Protein AF-W7MBX1-F1 (afdb_monomer_lite)

InterPro domains:
  IPR002656 Acyltransferase 3 domain [PF01757] (100-341)
  IPR050879 Acyltransferase 3 [PTHR23028] (119-363)

Organism: Gibberella moniliformis (strain M3125 / FGSC 7600) (NCBI:txid334819)

Radius of gyration: 25.78 Å; chains: 1; bounding box: 67×56×68 Å

pLDDT: mean 74.48, std 24.33, range [24.95, 97.5]

Secondary structure (DSSP, 8-state):
-EEEE-GGGTTSSGGGT---HHHHHHHS----S----------HHHHHHHHTTS-SS--------------S----EEEEPPPPPPP-----S-HHHHHHHHHHHHHHHT-TT--S----SS-GGGGHHHHHHHHHHHHHHHHHHTTTS-HHHHHHHHHHHHHHHHHTT-HHHHHHHHHHHHHHHHHHHHHTS-GGG-STTHHHHT----HHHHHHHHHHHHHHHHHHT--SS-GGGSTTHHHHGGGS-TTSPTT-THHHHHHHHHHHHHHHHHT-HHHHHHHTSHHHHHHHHHHHHHHHHHHHHIIIIIHHHHHHHHHHHHHHHHHHHHHHHHHHHHHHHHHHHIIIIIHHHHHHHHHHHHHHHH-

Sequence (367 aa):
MLLCVNHTTRSYGPSQLYTLESEYEAQFPKNDTNSTKSVKDNTSMERLAALSYLDDEDDLDLTFGNATNATNPLNLTWVQMGGSWEEHPFIHPNLTYAMKNFTRSYAEWANPFNFGHYHTRYDPHTFTIPMEFRGSMVIYIFLLGTAAIKAKWRTRIGCFLSAYSLFIGRWDMATFLGGMLLSEHDVRRSSDLPPSATGVKGRAGDFQRTTKGTALRWAGIVLALYLLSYPDSGAEYTPGFAYLSTWVPKYYTPLSGWMFYEAMGAVLLVACILRSPVLVRLLESRLPQYLGKVSFSLYLVHGPVLHSLGFWIMPRLFDSFGKTGGYAIGWVVLLAITFYLTDLWNKKIDGWSVTVGRRVEKALSED

Foldseek 3Di:
DWDWDFPVCCPFWCPVVPDDPVVVCVVPPDPDPDDPDPDPDDDPVVVVVVVVVDDPDDPPPPPDDDDDDPPDPGPTDTDDDDDDDQQADDDDPDPVVVVVLVVVLVCVLLDLPDPDQRQRSQHRLCSCVSLQVNLVVCLVCLCVVCVVPDLVVSLVVLQVVLVVCLLLANLSNNLSSLVVSLVSVVVVVVVVDDPVLPDVNVLVVPCPDDVVLVVVLVVLLVQLVLLLPQDLGDLCVDPPSVVVVVVQRPNHDPSRSSSNSNSVSVSSNVSSQSNDPVNCCVCPDPPVVVCVLLVVLLSVQLSNLCSPVVVVQQVVLCVPPNNVRSVVVSCVVSVVVSVVSSVVCSVPPVVVVVVVVVVVVVVVVVD

Structure (mmCIF, N/CA/C/O backbone):
data_AF-W7MBX1-F1
#
_entry.id   AF-W7MBX1-F1
#
loop_
_atom_site.group_PDB
_atom_site.id
_atom_site.type_symbol
_atom_site.label_atom_id
_atom_site.label_alt_id
_atom_site.label_comp_id
_atom_site.label_asym_id
_atom_site.label_entity_id
_atom_site.label_seq_id
_atom_site.pdbx_PDB_ins_code
_atom_site.Cartn_x
_atom_site.Cartn_y
_atom_site.Cartn_z
_atom_site.occupancy
_atom_site.B_iso_or_equiv
_atom_site.auth_seq_id
_atom_site.auth_comp_id
_atom_site.auth_asym_id
_atom_site.auth_atom_id
_atom_site.pdbx_PDB_model_num
ATOM 1 N N . MET A 1 1 ? -1.545 2.074 -24.665 1.00 35.38 1 MET A N 1
ATOM 2 C CA . MET A 1 1 ? -2.982 2.398 -24.503 1.00 35.38 1 MET A CA 1
ATOM 3 C C . MET A 1 1 ? -3.220 3.740 -25.190 1.00 35.38 1 MET A C 1
ATOM 5 O O . MET A 1 1 ? -2.364 4.607 -25.048 1.00 35.38 1 MET A O 1
ATOM 9 N N . LEU A 1 2 ? -4.268 3.881 -26.007 1.00 28.38 2 LEU A N 1
ATOM 10 C CA . LEU A 1 2 ? -4.547 5.112 -26.762 1.00 28.38 2 LEU A CA 1
ATOM 11 C C . LEU A 1 2 ? -5.597 5.933 -26.005 1.00 28.38 2 LEU A C 1
ATOM 13 O O . LEU A 1 2 ? -6.658 5.401 -25.683 1.00 28.38 2 LEU A O 1
ATOM 17 N N . LEU A 1 3 ? -5.297 7.199 -25.721 1.00 39.31 3 LEU A N 1
ATOM 18 C CA . LEU A 1 3 ? -6.225 8.143 -25.097 1.00 39.31 3 LEU A CA 1
ATOM 19 C C . LEU A 1 3 ? -6.739 9.109 -26.165 1.00 39.31 3 LEU A C 1
ATOM 21 O O . LEU A 1 3 ? -5.987 9.546 -27.035 1.00 39.31 3 LEU A O 1
ATOM 25 N N . CYS A 1 4 ? -8.036 9.391 -26.132 1.00 39.84 4 CYS A N 1
ATOM 26 C CA . CYS A 1 4 ? -8.709 10.242 -27.102 1.00 39.84 4 CYS A CA 1
ATOM 27 C C . CYS A 1 4 ? -8.707 11.682 -26.577 1.00 39.84 4 CYS A C 1
ATOM 29 O O . CYS A 1 4 ? -9.367 11.965 -25.579 1.00 39.84 4 CYS A O 1
ATOM 31 N N . VAL A 1 5 ? -7.929 12.566 -27.202 1.00 44.06 5 VAL A N 1
ATOM 32 C CA . VAL A 1 5 ? -7.636 13.910 -26.680 1.00 44.06 5 VAL A CA 1
ATOM 33 C C . VAL A 1 5 ? -8.129 14.980 -27.667 1.00 44.06 5 VAL A C 1
ATOM 35 O O . VAL A 1 5 ? -8.000 14.808 -28.881 1.00 44.06 5 VAL A O 1
ATOM 38 N N . ASN A 1 6 ? -8.719 16.071 -27.157 1.00 39.78 6 ASN A N 1
ATOM 39 C CA . ASN A 1 6 ? -9.181 17.229 -27.940 1.00 39.78 6 ASN A CA 1
ATOM 40 C C . ASN A 1 6 ? -8.047 18.274 -28.060 1.00 39.78 6 ASN A C 1
ATOM 42 O O . ASN A 1 6 ? -7.130 18.308 -27.248 1.00 39.78 6 ASN A O 1
ATOM 46 N N . HIS A 1 7 ? -8.099 19.178 -29.040 1.00 36.41 7 HIS A N 1
ATOM 47 C CA . HIS A 1 7 ? -7.057 20.188 -29.280 1.00 36.41 7 HIS A CA 1
ATOM 48 C C . HIS A 1 7 ? -6.757 21.081 -28.054 1.00 36.41 7 HIS A C 1
ATOM 50 O O . HIS A 1 7 ? -5.647 21.584 -27.914 1.00 36.41 7 HIS A O 1
ATOM 56 N N . THR A 1 8 ? -7.718 21.248 -27.140 1.00 37.50 8 THR A N 1
ATOM 57 C CA . THR A 1 8 ? -7.571 22.010 -25.886 1.00 37.50 8 THR A CA 1
ATOM 58 C C . THR A 1 8 ? -6.854 21.256 -24.763 1.00 37.50 8 THR A C 1
ATOM 60 O O . THR A 1 8 ? -6.473 21.873 -23.778 1.00 37.50 8 THR A O 1
ATOM 63 N N . THR A 1 9 ? -6.658 19.943 -24.895 1.00 41.41 9 THR A N 1
ATOM 64 C CA . THR A 1 9 ? -5.998 19.088 -23.891 1.00 41.41 9 THR A CA 1
ATOM 65 C C . THR A 1 9 ? -4.530 18.797 -24.222 1.00 41.41 9 THR A C 1
ATOM 67 O O . THR A 1 9 ? -3.858 18.086 -23.485 1.00 41.41 9 THR A O 1
ATOM 70 N N . ARG A 1 10 ? -3.995 19.386 -25.304 1.00 35.19 10 ARG A N 1
ATOM 71 C CA . ARG A 1 10 ? -2.578 19.266 -25.705 1.00 35.19 10 ARG A CA 1
ATOM 72 C C . ARG A 1 10 ? -1.579 19.842 -24.695 1.00 35.19 10 ARG A C 1
ATOM 74 O O . ARG A 1 10 ? -0.395 19.543 -24.802 1.00 35.19 10 ARG A O 1
ATOM 81 N N . SER A 1 11 ? -2.032 20.673 -23.766 1.00 37.50 11 SER A N 1
ATOM 82 C CA . SER A 1 11 ? -1.176 21.437 -22.855 1.00 37.50 11 SER A CA 1
ATOM 83 C C . SER A 1 11 ? -1.119 20.890 -21.430 1.00 37.50 11 SER A C 1
ATOM 85 O O . SER A 1 11 ? -0.317 21.383 -20.648 1.00 37.50 11 SER A O 1
ATOM 87 N N . TYR A 1 12 ? -1.923 19.883 -21.082 1.00 37.50 12 TYR A N 1
ATOM 88 C CA . TYR A 1 12 ? -2.025 19.424 -19.699 1.00 37.50 12 TYR A CA 1
ATOM 89 C C . TYR A 1 12 ? -2.216 17.912 -19.645 1.00 37.50 12 TYR A C 1
ATOM 91 O O . TYR A 1 12 ? -3.234 17.339 -20.028 1.00 37.50 12 TYR A O 1
ATOM 99 N N . GLY A 1 13 ? -1.143 17.265 -19.228 1.00 36.41 13 GLY A N 1
ATOM 100 C CA . GLY A 1 13 ? -0.909 15.838 -19.323 1.00 36.41 13 GLY A CA 1
ATOM 101 C C . GLY A 1 13 ? 0.583 15.643 -19.569 1.00 36.41 13 GLY A C 1
ATOM 102 O O . GLY A 1 13 ? 1.234 16.525 -20.133 1.00 36.41 13 GLY A O 1
ATOM 103 N N . PRO A 1 14 ? 1.170 14.512 -19.167 1.00 35.78 14 PRO A N 1
ATOM 104 C CA . PRO A 1 14 ? 2.612 14.316 -19.223 1.00 35.78 14 PRO A CA 1
ATOM 105 C C . PRO A 1 14 ? 3.158 14.192 -20.660 1.00 35.78 14 PRO A C 1
ATOM 107 O O . PRO A 1 14 ? 4.289 13.777 -20.854 1.00 35.78 14 PRO A O 1
ATOM 110 N N . SER A 1 15 ? 2.417 14.597 -21.695 1.00 32.31 15 SER A N 1
ATOM 111 C CA . SER A 1 15 ? 2.933 14.731 -23.060 1.00 32.31 15 SER A CA 1
ATOM 112 C C . SER A 1 15 ? 4.100 15.721 -23.176 1.00 32.31 15 SER A C 1
ATOM 114 O O . SER A 1 15 ? 4.887 15.579 -24.102 1.00 32.31 15 SER A O 1
ATOM 116 N N . GLN A 1 16 ? 4.252 16.676 -22.246 1.00 33.22 16 GLN A N 1
ATOM 117 C CA . GLN A 1 16 ? 5.488 17.473 -22.119 1.00 33.22 16 GLN A CA 1
ATOM 118 C C . GLN A 1 16 ? 6.597 16.777 -21.306 1.00 33.22 16 GLN A C 1
ATOM 120 O O . GLN A 1 16 ? 7.760 17.123 -21.459 1.00 33.22 16 GLN A O 1
ATOM 125 N N . LEU A 1 17 ? 6.255 15.791 -20.470 1.00 33.47 17 LEU A N 1
ATOM 126 C CA . LEU A 1 17 ? 7.203 14.941 -19.728 1.00 33.47 17 LEU A CA 1
ATOM 127 C C . LEU A 1 17 ? 7.721 13.762 -20.570 1.00 33.47 17 LEU A C 1
ATOM 129 O O . LEU A 1 17 ? 8.759 13.189 -20.256 1.00 33.47 17 LEU A O 1
ATOM 133 N N . TYR A 1 18 ? 6.999 13.401 -21.631 1.00 35.97 18 TYR A N 1
ATOM 134 C CA . TYR A 1 18 ? 7.283 12.262 -22.504 1.00 35.97 18 TYR A CA 1
ATOM 135 C C . TYR A 1 18 ? 7.547 12.685 -23.954 1.00 35.97 18 TYR A C 1
ATOM 137 O O . TYR A 1 18 ? 7.156 11.981 -24.888 1.00 35.97 18 TYR A O 1
ATOM 145 N N . THR A 1 19 ? 8.206 13.824 -24.167 1.00 31.41 19 THR A N 1
ATOM 146 C CA . THR A 1 19 ? 8.889 14.068 -25.440 1.00 31.41 19 THR A CA 1
ATOM 147 C C . THR A 1 19 ? 10.031 13.064 -25.572 1.00 31.41 19 THR A C 1
ATOM 149 O O . THR A 1 19 ? 10.782 12.829 -24.623 1.00 31.41 19 THR A O 1
ATOM 152 N N . LEU A 1 20 ? 10.151 12.419 -26.740 1.00 31.16 20 LEU A N 1
ATOM 153 C CA . LEU A 1 20 ? 11.330 11.601 -27.031 1.00 31.16 20 LEU A CA 1
ATOM 154 C C . LEU A 1 20 ? 12.578 12.468 -26.809 1.00 31.16 20 LEU A C 1
ATOM 156 O O . LEU A 1 20 ? 12.578 13.639 -27.183 1.00 31.16 20 LEU A O 1
ATOM 160 N N . GLU A 1 21 ? 13.651 11.892 -26.265 1.00 35.62 21 GLU A N 1
ATOM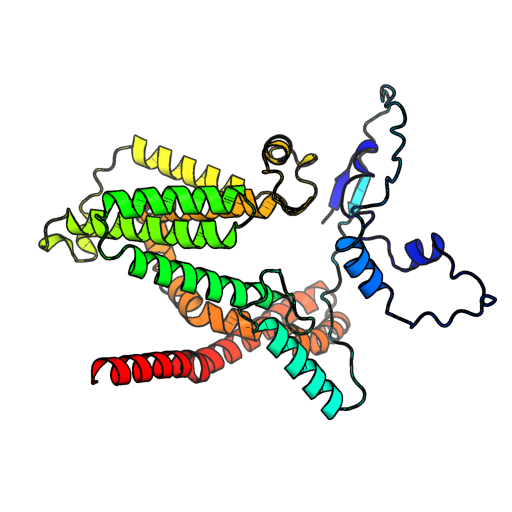 161 C CA . GLU A 1 21 ? 14.938 12.584 -26.072 1.00 35.62 21 GLU A CA 1
ATOM 162 C C . GLU A 1 21 ? 15.372 13.346 -27.341 1.00 35.62 21 GLU A C 1
ATOM 164 O O . GLU A 1 21 ? 15.814 14.488 -27.262 1.00 35.62 21 GLU A O 1
ATOM 169 N N . SER A 1 22 ? 15.094 12.782 -28.523 1.00 34.91 22 SER A N 1
ATOM 170 C CA . SER A 1 22 ? 15.354 13.405 -29.825 1.00 34.91 22 SER A CA 1
ATOM 171 C C . SER A 1 22 ? 14.528 14.666 -30.131 1.00 34.91 22 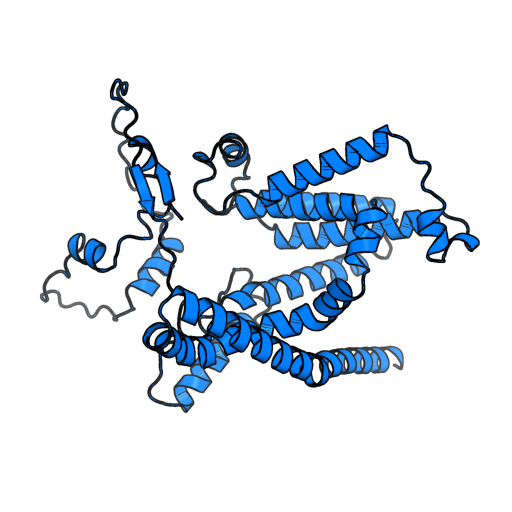SER A C 1
ATOM 173 O O . SER A 1 22 ? 14.989 15.519 -30.880 1.00 34.91 22 SER A O 1
ATOM 175 N N . GLU A 1 23 ? 13.309 14.800 -29.598 1.00 40.50 23 GLU A N 1
ATOM 176 C CA . GLU A 1 23 ? 12.474 16.007 -29.744 1.00 40.50 23 GLU A CA 1
ATOM 177 C C . GLU A 1 23 ? 12.855 17.094 -28.726 1.00 40.50 23 GLU A C 1
ATOM 179 O O . GLU A 1 23 ? 12.783 18.280 -29.051 1.00 40.50 23 GLU A O 1
ATOM 184 N N . TYR A 1 24 ? 13.322 16.713 -27.531 1.00 41.16 24 TYR A N 1
ATOM 185 C CA . TYR A 1 24 ? 13.856 17.658 -26.542 1.00 41.16 24 TYR A CA 1
ATOM 186 C C . TYR A 1 24 ? 15.228 18.212 -26.963 1.00 41.16 24 TYR A C 1
ATOM 188 O O . TYR A 1 24 ? 15.440 19.422 -26.909 1.00 41.16 24 TYR A O 1
ATOM 196 N N . GLU A 1 25 ? 16.134 17.363 -27.470 1.00 39.09 25 GLU A N 1
ATOM 197 C CA . GLU A 1 25 ? 17.413 17.805 -28.056 1.00 39.09 25 GLU A CA 1
ATOM 198 C C . GLU A 1 25 ? 17.210 18.719 -29.277 1.00 39.09 25 GLU A C 1
ATOM 200 O O . GLU A 1 25 ? 18.032 19.601 -29.532 1.00 39.09 25 GLU A O 1
ATOM 205 N N . ALA A 1 26 ? 16.098 18.561 -30.004 1.00 48.06 26 ALA A N 1
ATOM 206 C CA . ALA A 1 26 ? 15.719 19.453 -31.098 1.00 48.06 26 ALA A CA 1
ATOM 207 C C . ALA A 1 26 ? 15.164 20.809 -30.616 1.00 48.06 26 ALA A C 1
ATOM 209 O O . ALA A 1 26 ? 15.321 21.808 -31.319 1.00 48.06 26 ALA A O 1
ATOM 210 N N . GLN A 1 27 ? 14.529 20.866 -29.439 1.00 40.75 27 GLN A N 1
ATOM 211 C CA . GLN A 1 27 ? 14.036 22.114 -28.836 1.00 40.75 27 GLN A CA 1
ATOM 212 C C . GLN A 1 27 ? 15.119 22.891 -28.077 1.00 40.75 27 GLN A C 1
ATOM 214 O O . GLN A 1 27 ? 15.060 24.119 -28.032 1.00 40.75 27 GLN A O 1
ATOM 219 N N . PHE A 1 28 ? 16.120 22.203 -27.524 1.00 39.75 28 PHE A N 1
ATOM 220 C CA . PHE A 1 28 ? 17.228 22.805 -26.781 1.00 39.75 28 PHE A CA 1
ATOM 221 C C . PHE A 1 28 ? 18.576 22.312 -27.328 1.00 39.75 28 PHE A C 1
ATOM 223 O O . PHE A 1 28 ? 19.210 21.441 -26.723 1.00 39.75 28 PHE A O 1
ATOM 230 N N . PRO A 1 29 ? 19.042 22.847 -28.474 1.00 36.81 29 PRO A N 1
ATOM 231 C CA . PRO A 1 29 ? 20.347 22.493 -29.016 1.00 36.81 29 PRO A CA 1
ATOM 232 C C . PRO A 1 29 ? 21.446 22.837 -28.002 1.00 36.81 29 PRO A C 1
ATOM 234 O O . PRO A 1 29 ? 21.421 23.895 -27.370 1.00 36.81 29 PRO A O 1
ATOM 237 N N . LYS A 1 30 ? 22.415 21.928 -27.829 1.00 39.22 30 LYS A N 1
ATOM 238 C CA . LYS A 1 30 ? 23.596 22.138 -26.977 1.00 39.22 30 LYS A CA 1
ATOM 239 C C . LYS A 1 30 ? 24.278 23.437 -27.410 1.00 39.22 30 LYS A C 1
ATOM 241 O O . LYS A 1 30 ? 24.866 23.480 -28.485 1.00 39.22 30 LYS A O 1
ATOM 246 N N . ASN A 1 31 ? 24.167 24.486 -26.595 1.00 36.28 31 ASN A N 1
ATOM 247 C CA . ASN A 1 31 ? 24.819 25.758 -26.882 1.00 36.28 31 ASN A CA 1
ATOM 248 C C . ASN A 1 31 ? 26.328 25.544 -27.027 1.00 36.28 31 ASN A C 1
ATOM 250 O O . ASN A 1 31 ? 26.957 24.875 -26.202 1.00 36.28 31 ASN A O 1
ATOM 254 N N . ASP A 1 32 ? 26.862 26.134 -28.091 1.00 34.09 32 ASP A N 1
ATOM 255 C CA . ASP A 1 32 ? 28.238 26.023 -28.536 1.00 34.09 32 ASP A CA 1
ATOM 256 C C . ASP A 1 32 ? 29.263 26.233 -27.416 1.00 34.09 32 ASP A C 1
ATOM 258 O O . ASP A 1 32 ? 29.177 27.122 -26.562 1.00 34.09 32 ASP A O 1
ATOM 262 N N . THR A 1 33 ? 30.298 25.405 -27.485 1.00 36.62 33 THR A N 1
ATOM 263 C CA . THR A 1 33 ? 31.551 25.500 -26.746 1.00 36.62 33 THR A CA 1
ATOM 264 C C . THR A 1 33 ? 32.207 26.866 -26.957 1.00 36.62 33 THR A C 1
ATOM 266 O O . THR A 1 33 ? 32.981 27.018 -27.894 1.00 36.62 33 THR A O 1
ATOM 269 N N . ASN A 1 34 ? 31.905 27.864 -26.117 1.00 34.44 34 ASN A N 1
ATOM 270 C CA . ASN A 1 34 ? 32.733 29.071 -25.938 1.00 34.44 34 ASN A CA 1
ATOM 271 C C . ASN A 1 34 ? 32.373 29.909 -24.690 1.00 34.44 34 ASN A C 1
ATOM 273 O O . ASN A 1 34 ? 32.376 31.138 -24.717 1.00 34.44 34 ASN A O 1
ATOM 277 N N . SER A 1 35 ? 32.110 29.263 -23.550 1.00 29.97 35 SER A N 1
ATOM 278 C CA . SER A 1 35 ? 32.059 29.958 -22.257 1.00 29.97 35 SER A CA 1
ATOM 279 C C . SER A 1 35 ? 32.902 29.233 -21.216 1.00 29.97 35 SER A C 1
ATOM 281 O O . SER A 1 35 ? 32.656 28.084 -20.857 1.00 29.97 35 SER A O 1
ATOM 283 N N . THR A 1 36 ? 33.932 29.922 -20.735 1.00 29.50 36 THR A N 1
ATOM 284 C CA . THR A 1 36 ? 34.869 29.518 -19.684 1.00 29.50 36 THR A CA 1
ATOM 285 C C . THR A 1 36 ? 34.211 29.522 -18.302 1.00 29.50 36 THR A C 1
ATOM 287 O O . THR A 1 36 ? 34.599 30.262 -17.400 1.00 29.50 36 THR A O 1
ATOM 290 N N . LYS A 1 37 ? 33.226 28.646 -18.095 1.00 27.11 37 LYS A N 1
ATOM 291 C CA . LYS A 1 37 ? 32.801 28.213 -16.760 1.00 27.11 37 LYS A CA 1
ATOM 292 C C . LYS A 1 37 ? 32.641 26.700 -16.768 1.00 27.11 37 LYS A C 1
ATOM 294 O O . LYS A 1 37 ? 31.763 26.164 -17.430 1.00 27.11 37 LYS A O 1
ATOM 299 N N . SER A 1 38 ? 33.515 26.028 -16.022 1.00 27.56 38 SER A N 1
ATOM 300 C CA . SER A 1 38 ? 33.416 24.599 -15.729 1.00 27.56 38 SER A CA 1
ATOM 301 C C . SER A 1 38 ? 32.122 24.345 -14.955 1.00 27.56 38 SER A C 1
ATOM 303 O O . SER A 1 38 ? 32.052 24.540 -13.741 1.00 27.56 38 SER A O 1
ATOM 305 N N . VAL A 1 39 ? 31.065 23.989 -15.681 1.00 30.72 39 VAL A N 1
ATOM 306 C CA . VAL A 1 39 ? 29.835 23.448 -15.115 1.00 30.72 39 VAL A CA 1
ATOM 307 C C . VAL A 1 39 ? 30.057 21.946 -15.031 1.00 30.72 39 VAL A C 1
ATOM 309 O O . VAL A 1 39 ? 30.268 21.292 -16.046 1.00 30.72 39 VAL A O 1
ATOM 312 N N . LYS A 1 40 ? 30.080 21.415 -13.806 1.00 30.02 40 LYS A N 1
ATOM 313 C CA . LYS A 1 40 ? 30.122 19.972 -13.552 1.00 30.02 40 LYS A CA 1
ATOM 314 C C . LYS A 1 40 ? 28.988 19.305 -14.336 1.00 30.02 40 LYS A C 1
ATOM 316 O O . LYS A 1 40 ? 27.826 19.652 -14.123 1.00 30.02 40 LYS A O 1
ATOM 321 N N . ASP A 1 41 ? 29.347 18.384 -15.225 1.00 33.09 41 ASP A N 1
ATOM 322 C CA . ASP A 1 41 ? 28.423 17.507 -15.941 1.00 33.09 41 ASP A CA 1
ATOM 323 C C . ASP A 1 41 ? 27.642 16.657 -14.932 1.00 33.09 41 ASP A C 1
ATOM 325 O O . ASP A 1 41 ? 28.098 15.605 -14.484 1.00 33.09 41 ASP A O 1
ATOM 329 N N . ASN A 1 42 ? 26.456 17.135 -14.565 1.00 29.97 42 ASN A N 1
ATOM 330 C CA . ASN A 1 42 ? 25.414 16.313 -13.973 1.00 29.97 42 ASN A CA 1
ATOM 331 C C . ASN A 1 42 ? 24.462 15.932 -15.108 1.00 29.97 42 ASN A C 1
ATOM 333 O O . ASN A 1 42 ? 23.976 16.799 -15.838 1.00 29.97 42 ASN A O 1
ATOM 337 N N . THR A 1 43 ? 24.224 14.631 -15.258 1.00 36.31 43 THR A N 1
ATOM 338 C CA . THR A 1 43 ? 23.323 14.032 -16.248 1.00 36.31 43 THR A CA 1
ATOM 339 C C . THR A 1 43 ? 21.987 14.776 -16.317 1.00 36.31 43 THR A C 1
ATOM 341 O O . THR A 1 43 ? 21.386 15.070 -15.285 1.00 36.31 43 THR A O 1
ATOM 344 N N . SER A 1 44 ? 21.508 15.052 -17.530 1.00 33.03 44 SER A N 1
ATOM 345 C CA . SER A 1 44 ? 20.260 15.762 -17.865 1.00 33.03 44 SER A CA 1
ATOM 346 C C . SER A 1 44 ? 19.026 15.315 -17.060 1.00 33.03 44 SER A C 1
ATOM 348 O O . SER A 1 44 ? 18.194 16.146 -16.705 1.00 33.03 44 SER A O 1
ATOM 350 N N . MET A 1 45 ? 18.947 14.037 -16.677 1.00 31.39 45 MET A N 1
ATOM 351 C CA . MET A 1 45 ? 17.891 13.485 -15.813 1.00 31.39 45 MET A CA 1
ATOM 352 C C . MET A 1 45 ? 17.934 13.980 -14.359 1.00 31.39 45 MET A C 1
ATOM 354 O O . MET A 1 45 ? 16.887 14.174 -13.750 1.00 31.39 45 MET A O 1
ATOM 358 N N . GLU A 1 46 ? 19.120 14.230 -13.796 1.00 34.38 46 GLU A N 1
ATOM 359 C CA . GLU A 1 46 ? 19.234 14.823 -12.455 1.00 34.38 46 GLU A CA 1
ATOM 360 C C . GLU A 1 46 ? 18.844 16.299 -12.463 1.00 34.38 46 GLU A C 1
ATOM 362 O O . GLU A 1 46 ? 18.351 16.787 -11.453 1.00 34.38 46 GLU A O 1
ATOM 367 N N . ARG A 1 47 ? 18.980 16.998 -13.600 1.00 29.33 47 ARG A N 1
ATOM 368 C CA . ARG A 1 47 ? 18.419 18.347 -13.759 1.00 29.33 47 ARG A CA 1
ATOM 369 C C . ARG A 1 47 ? 16.897 18.340 -13.883 1.00 29.33 47 ARG A C 1
ATOM 371 O O . ARG A 1 47 ? 16.282 19.222 -13.309 1.00 29.33 47 ARG A O 1
ATOM 378 N N . LEU A 1 48 ? 16.288 17.354 -14.546 1.00 32.28 48 LEU A N 1
ATOM 379 C CA . LEU A 1 48 ? 14.822 17.206 -14.596 1.00 32.28 48 LEU A CA 1
ATOM 380 C C . LEU A 1 48 ? 14.233 16.855 -13.222 1.00 32.28 48 LEU A C 1
ATOM 382 O O . LEU A 1 48 ? 13.230 17.433 -12.812 1.00 32.28 48 LEU A O 1
ATOM 386 N N . ALA A 1 49 ? 14.900 15.976 -12.469 1.00 32.03 49 ALA A N 1
ATOM 387 C CA . ALA A 1 49 ? 14.529 15.702 -11.085 1.00 32.03 49 ALA A CA 1
ATOM 388 C C . ALA A 1 49 ? 14.783 16.917 -10.172 1.00 32.03 49 ALA A C 1
ATOM 390 O O . ALA A 1 49 ? 13.959 17.209 -9.311 1.00 32.03 49 ALA A O 1
ATOM 391 N N . ALA A 1 50 ? 15.868 17.673 -10.374 1.00 30.56 50 ALA A N 1
ATOM 392 C CA . ALA A 1 50 ? 16.143 18.887 -9.603 1.00 30.56 50 ALA A CA 1
ATOM 393 C C . ALA A 1 50 ? 15.188 20.050 -9.934 1.00 30.56 50 ALA A C 1
ATOM 395 O O . ALA A 1 50 ? 14.816 20.771 -9.018 1.00 30.56 50 ALA A O 1
ATOM 396 N N . LEU A 1 51 ? 14.736 20.193 -11.186 1.00 29.81 51 LEU A N 1
ATOM 397 C CA . LEU A 1 51 ? 13.730 21.185 -11.604 1.00 29.81 51 LEU A CA 1
ATOM 398 C C . LEU A 1 51 ? 12.321 20.854 -11.086 1.00 29.81 51 LEU A C 1
ATOM 400 O O . LEU A 1 51 ? 11.493 21.742 -10.955 1.00 29.81 51 LEU A O 1
ATOM 404 N N . SER A 1 52 ? 12.051 19.597 -10.715 1.00 34.12 52 SER A N 1
ATOM 405 C CA . SER A 1 52 ? 10.851 19.247 -9.934 1.00 34.12 52 SER A CA 1
ATOM 406 C C . SER A 1 52 ? 10.963 19.578 -8.436 1.00 34.12 52 SER A C 1
ATOM 408 O O . SER A 1 52 ? 9.975 19.478 -7.713 1.00 34.12 52 SER A O 1
ATOM 410 N N . TYR A 1 53 ? 12.159 19.952 -7.963 1.00 34.12 53 TYR A N 1
ATOM 411 C CA . TYR A 1 53 ? 12.472 20.202 -6.550 1.00 34.12 53 TYR A CA 1
ATOM 412 C C . TYR A 1 53 ? 12.900 21.649 -6.244 1.00 34.12 53 TYR A C 1
ATOM 414 O O . TYR A 1 53 ? 12.958 22.017 -5.071 1.00 34.12 53 TYR A O 1
ATOM 422 N N . LEU A 1 54 ? 13.204 22.457 -7.261 1.00 28.55 54 LEU A N 1
ATOM 423 C CA . LEU A 1 54 ? 13.620 23.855 -7.158 1.00 28.55 54 LEU A CA 1
ATOM 424 C C . LEU A 1 54 ? 13.052 24.621 -8.362 1.00 28.55 54 LEU A C 1
ATOM 426 O O . LEU A 1 54 ? 13.691 24.633 -9.405 1.00 28.55 54 LEU A O 1
ATOM 430 N N . ASP A 1 55 ? 11.854 25.181 -8.214 1.00 31.78 55 ASP A N 1
ATOM 431 C CA . ASP A 1 55 ? 11.375 26.372 -8.939 1.00 31.78 55 ASP A CA 1
ATOM 432 C C . ASP A 1 55 ? 10.075 26.828 -8.254 1.00 31.78 55 ASP A C 1
ATOM 434 O O . ASP A 1 55 ? 8.964 26.541 -8.689 1.00 31.78 55 ASP A O 1
ATOM 438 N N . ASP A 1 56 ? 10.238 27.468 -7.094 1.00 37.44 56 ASP A N 1
ATOM 439 C CA . ASP A 1 56 ? 9.176 28.191 -6.373 1.00 37.44 56 ASP A CA 1
ATOM 440 C C . ASP A 1 56 ? 9.476 29.712 -6.329 1.00 37.44 56 ASP A C 1
ATOM 442 O O . ASP A 1 56 ? 8.832 30.439 -5.578 1.00 37.44 56 ASP A O 1
ATOM 446 N N . GLU A 1 57 ? 10.443 30.228 -7.105 1.00 32.06 57 GLU A N 1
ATOM 447 C CA . GLU A 1 57 ? 10.860 31.650 -7.044 1.00 32.06 57 GLU A CA 1
ATOM 448 C C . GLU A 1 57 ? 10.939 32.375 -8.404 1.00 32.06 57 GLU A C 1
ATOM 450 O O . GLU A 1 57 ? 11.318 33.546 -8.456 1.00 32.06 57 GLU A O 1
ATOM 455 N N . ASP A 1 58 ? 10.499 31.756 -9.499 1.00 27.64 58 ASP A N 1
ATOM 456 C CA . ASP A 1 58 ? 10.567 32.353 -10.833 1.00 27.64 58 ASP A CA 1
ATOM 457 C C . ASP A 1 58 ? 9.148 32.474 -11.392 1.00 27.64 58 ASP A C 1
ATOM 459 O O . ASP A 1 58 ? 8.564 31.494 -11.856 1.00 27.64 58 ASP A O 1
ATOM 463 N N . ASP A 1 59 ? 8.581 33.683 -11.351 1.00 31.88 59 ASP A N 1
ATOM 464 C CA . ASP A 1 59 ? 7.344 34.049 -12.049 1.00 31.88 59 ASP A CA 1
ATOM 465 C C . ASP A 1 59 ? 7.482 33.759 -13.562 1.00 31.88 59 ASP A C 1
ATOM 467 O O . ASP A 1 59 ? 7.843 34.623 -14.367 1.00 31.88 59 ASP A O 1
ATOM 471 N N . LEU A 1 60 ? 7.191 32.525 -13.979 1.00 27.62 60 LEU A N 1
ATOM 472 C CA . LEU A 1 60 ? 6.976 32.178 -15.379 1.00 27.62 60 LEU A CA 1
ATOM 473 C C . LEU A 1 60 ? 5.599 32.705 -15.783 1.00 27.62 60 LEU A C 1
ATOM 475 O O . LEU A 1 60 ? 4.569 32.061 -15.586 1.00 27.62 60 LEU A O 1
ATOM 479 N N . ASP A 1 61 ? 5.617 33.913 -16.342 1.00 26.11 61 ASP A N 1
ATOM 480 C CA . ASP A 1 61 ? 4.486 34.635 -16.923 1.00 26.11 61 ASP A CA 1
ATOM 481 C C . ASP A 1 61 ? 3.859 33.828 -18.082 1.00 26.11 61 ASP A C 1
ATOM 483 O O . ASP A 1 61 ? 4.152 34.010 -19.269 1.00 26.11 61 ASP A O 1
ATOM 487 N N . LEU A 1 62 ? 3.005 32.862 -17.733 1.00 28.28 62 LEU A N 1
ATOM 488 C CA . LEU A 1 62 ? 2.176 32.113 -18.671 1.00 28.28 62 LEU A CA 1
ATOM 489 C C . LEU A 1 62 ? 1.035 33.022 -19.136 1.00 28.28 62 LEU A C 1
ATOM 491 O O . LEU A 1 62 ? -0.075 33.008 -18.602 1.00 28.28 62 LEU A O 1
ATOM 495 N N . THR A 1 63 ? 1.317 33.826 -20.158 1.00 24.95 63 THR A N 1
ATOM 496 C CA . THR A 1 63 ? 0.311 34.624 -20.863 1.00 24.95 63 THR A CA 1
ATOM 497 C C . THR A 1 63 ? -0.808 33.722 -21.403 1.00 24.95 63 THR A C 1
ATOM 499 O O . THR A 1 63 ? -0.674 33.030 -22.413 1.00 24.95 63 THR A O 1
ATOM 502 N N . PHE A 1 64 ? -1.954 33.732 -20.718 1.00 29.33 64 PHE A N 1
ATOM 503 C CA . PHE A 1 64 ? -3.177 33.071 -21.162 1.00 29.33 64 PHE A CA 1
ATOM 504 C C . PHE A 1 64 ? -3.711 33.768 -22.419 1.00 29.33 64 PHE A C 1
ATOM 506 O O . PHE A 1 64 ? -4.369 34.808 -22.356 1.00 29.33 64 PHE A O 1
ATOM 513 N N . GLY A 1 65 ? -3.433 33.190 -23.587 1.00 27.42 65 GLY A N 1
ATOM 514 C CA . GLY A 1 65 ? -4.077 33.585 -24.834 1.00 27.42 65 GLY A CA 1
ATOM 515 C C . GLY A 1 65 ? -5.594 33.387 -24.746 1.00 27.42 65 GLY A C 1
ATOM 516 O O . GLY A 1 65 ? -6.065 32.298 -24.424 1.00 27.42 65 GLY A O 1
ATOM 517 N N . ASN A 1 66 ? -6.350 34.451 -25.036 1.00 27.36 66 ASN A N 1
ATOM 518 C CA . ASN A 1 66 ? -7.814 34.485 -25.078 1.00 27.36 66 ASN A CA 1
ATOM 519 C C . ASN A 1 66 ? -8.400 33.251 -25.792 1.00 27.36 66 ASN A C 1
ATOM 521 O O . ASN A 1 66 ? -8.280 33.110 -27.012 1.00 27.36 66 ASN A O 1
ATOM 525 N N . ALA A 1 67 ? -9.075 32.382 -25.035 1.00 33.31 67 ALA A N 1
ATOM 526 C CA . ALA A 1 67 ? -9.816 31.245 -25.563 1.00 33.31 67 ALA A CA 1
ATOM 527 C C . ALA A 1 67 ? -11.015 31.752 -26.380 1.00 33.31 67 ALA A C 1
ATOM 529 O O . ALA A 1 67 ? -12.082 32.052 -25.845 1.00 33.31 67 ALA A O 1
ATOM 530 N N . THR A 1 68 ? -10.832 31.895 -27.690 1.00 32.97 68 THR A N 1
ATOM 531 C CA . THR A 1 68 ? -11.927 32.215 -28.608 1.00 32.97 68 THR A CA 1
ATOM 532 C C . THR A 1 68 ? -12.719 30.953 -28.951 1.00 32.97 68 THR A C 1
ATOM 534 O O . THR A 1 68 ? -12.163 29.865 -29.099 1.00 32.97 68 THR A O 1
ATOM 537 N N . ASN A 1 69 ? -14.043 31.118 -29.031 1.00 37.53 69 ASN A N 1
ATOM 538 C CA . ASN A 1 69 ? -15.054 30.098 -29.316 1.00 37.53 69 ASN A CA 1
ATOM 539 C C . ASN A 1 69 ? -14.622 29.112 -30.417 1.00 37.53 69 ASN A C 1
ATOM 541 O O . ASN A 1 69 ? -14.597 29.457 -31.598 1.00 37.53 69 ASN A O 1
ATOM 545 N N . ALA A 1 70 ? -14.331 27.867 -30.036 1.00 36.75 70 ALA A N 1
ATOM 546 C CA . ALA A 1 70 ? -13.981 26.803 -30.969 1.00 36.75 70 ALA A CA 1
ATOM 547 C C . ALA A 1 70 ? -15.243 26.258 -31.664 1.00 36.75 70 ALA A C 1
ATOM 549 O O . ALA A 1 70 ? -15.915 25.368 -31.155 1.00 36.75 70 ALA A O 1
ATOM 550 N N . THR A 1 71 ? -15.559 26.789 -32.845 1.00 37.41 71 THR A N 1
ATOM 551 C CA . THR A 1 71 ? -16.602 26.284 -33.763 1.00 37.41 71 THR A CA 1
ATOM 552 C C . THR A 1 71 ? -16.099 25.193 -34.721 1.00 37.41 71 THR A C 1
ATOM 554 O O . THR A 1 71 ? -16.803 24.817 -35.656 1.00 37.41 71 THR A O 1
ATOM 557 N N . ASN A 1 72 ? -14.898 24.651 -34.502 1.00 42.69 72 ASN A N 1
ATOM 558 C CA . ASN A 1 72 ? -14.323 23.601 -35.344 1.00 42.69 72 ASN A CA 1
ATOM 559 C C . ASN A 1 72 ? -14.802 22.198 -34.919 1.00 42.69 72 ASN A C 1
ATOM 561 O O . ASN A 1 72 ? -15.024 21.966 -33.728 1.00 42.69 72 ASN A O 1
ATOM 565 N N . PRO A 1 73 ? -14.942 21.243 -35.863 1.00 39.81 73 PRO A N 1
ATOM 566 C CA . PRO A 1 73 ? -15.296 19.863 -35.537 1.00 39.81 73 PRO A CA 1
ATOM 567 C C . PRO A 1 73 ? -14.287 19.279 -34.538 1.00 39.81 73 PRO A C 1
ATOM 569 O O . PRO A 1 73 ? -13.083 19.497 -34.677 1.00 39.81 73 PRO A O 1
ATOM 572 N N . LEU A 1 74 ? -14.790 18.553 -33.531 1.00 44.44 74 LEU A N 1
ATOM 573 C CA . LEU A 1 74 ? -14.000 17.872 -32.498 1.00 44.44 74 LEU A CA 1
ATOM 574 C C . LEU A 1 74 ? -12.979 16.934 -33.156 1.00 44.44 74 LEU A C 1
ATOM 576 O O . LEU A 1 74 ? -13.295 15.796 -33.502 1.00 44.44 74 LEU A O 1
ATOM 580 N N . ASN A 1 75 ? -11.758 17.424 -33.356 1.00 40.75 75 ASN A N 1
ATOM 581 C CA . ASN A 1 75 ? -10.687 16.651 -33.961 1.00 40.75 75 ASN A CA 1
ATOM 582 C C . ASN A 1 75 ? -10.041 15.798 -32.866 1.00 40.75 75 ASN A C 1
ATOM 584 O O . ASN A 1 75 ? -9.142 16.237 -32.151 1.00 40.75 75 ASN A O 1
ATOM 588 N N . LEU A 1 76 ? -10.601 14.606 -32.681 1.00 46.47 76 LEU A N 1
ATOM 589 C CA . LEU A 1 76 ? -10.172 13.634 -31.687 1.00 46.47 76 LEU A CA 1
ATOM 590 C C . LEU A 1 76 ? -8.867 12.981 -32.149 1.00 46.47 76 LEU A C 1
ATOM 592 O O . LEU A 1 76 ? -8.857 12.155 -33.062 1.00 46.47 76 LEU A O 1
ATOM 596 N N . THR A 1 77 ? -7.758 13.356 -31.518 1.00 43.16 77 THR A N 1
ATOM 597 C CA . THR A 1 77 ? -6.459 12.733 -31.775 1.00 43.16 77 THR A CA 1
ATOM 598 C C . THR A 1 77 ? -6.208 11.637 -30.753 1.00 43.16 77 THR A C 1
ATOM 600 O O . THR A 1 77 ? -6.274 11.876 -29.547 1.00 43.16 77 THR A O 1
ATOM 603 N N . TRP A 1 78 ? -5.915 10.432 -31.234 1.00 44.22 78 TRP A N 1
ATOM 604 C CA . TRP A 1 78 ? -5.476 9.329 -30.390 1.00 44.22 78 TRP A CA 1
ATOM 605 C C . TRP A 1 78 ? -3.995 9.502 -30.062 1.00 44.22 78 TRP A C 1
ATOM 607 O O . TRP A 1 78 ? -3.146 9.368 -30.941 1.00 44.22 78 TRP A O 1
ATOM 617 N N . VAL A 1 79 ? -3.688 9.805 -28.803 1.00 45.09 79 VAL A N 1
ATOM 618 C CA . VAL A 1 79 ? -2.310 9.898 -28.311 1.00 45.09 79 VAL A CA 1
ATOM 619 C C . VAL A 1 79 ? -1.949 8.571 -27.655 1.00 45.09 79 VAL A C 1
ATOM 621 O O . VAL A 1 79 ? -2.673 8.061 -26.795 1.00 45.09 79 VAL A O 1
ATOM 624 N N . GLN A 1 80 ? -0.837 7.980 -28.085 1.00 39.31 80 GLN A N 1
ATOM 625 C CA . GLN A 1 80 ? -0.275 6.813 -27.421 1.00 39.31 80 GLN A CA 1
ATOM 626 C C . GLN A 1 80 ? 0.348 7.271 -26.106 1.00 39.31 80 GLN A C 1
ATOM 628 O O . GLN A 1 80 ? 1.296 8.050 -26.117 1.00 39.31 80 GLN A O 1
ATOM 633 N N . MET A 1 81 ? -0.165 6.775 -24.978 1.00 40.72 81 MET A N 1
ATOM 634 C CA . MET A 1 81 ? 0.555 6.928 -23.718 1.00 40.72 81 MET A CA 1
ATOM 635 C C . MET A 1 81 ? 1.886 6.186 -23.846 1.00 40.72 81 MET A C 1
ATOM 637 O O . MET A 1 81 ? 1.900 4.967 -24.062 1.00 40.72 81 MET A O 1
ATOM 641 N N . GLY A 1 82 ? 2.985 6.936 -23.778 1.00 38.38 82 GLY A N 1
ATOM 642 C CA . GLY A 1 82 ? 4.304 6.370 -23.543 1.00 38.38 82 GLY A CA 1
ATOM 643 C C . GLY A 1 82 ? 4.344 5.744 -22.150 1.00 38.38 82 GLY A C 1
ATOM 644 O O . GLY A 1 82 ? 3.672 6.213 -21.235 1.00 38.38 82 GLY A O 1
ATOM 645 N N . GLY A 1 83 ? 5.094 4.656 -22.000 1.00 39.25 83 GLY A N 1
ATOM 646 C CA . GLY A 1 83 ? 5.595 4.242 -20.692 1.00 39.25 83 GLY A CA 1
ATOM 647 C C . GLY A 1 83 ? 7.008 4.789 -20.545 1.00 39.25 83 GLY A C 1
ATOM 648 O O . GLY A 1 83 ? 7.745 4.818 -21.533 1.00 39.25 83 GLY A O 1
ATOM 649 N N . SER A 1 84 ? 7.401 5.220 -19.350 1.00 41.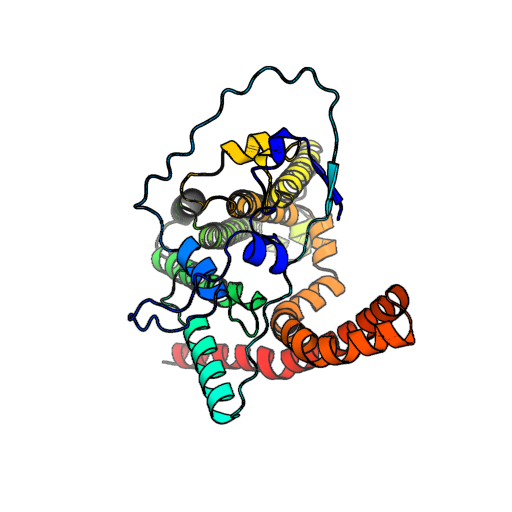91 84 SER A N 1
ATOM 650 C CA . SER A 1 84 ? 8.823 5.383 -19.063 1.00 41.91 84 SER A CA 1
ATOM 651 C C . SER A 1 84 ? 9.463 4.000 -19.017 1.00 41.91 84 SER A C 1
ATOM 653 O O . SER A 1 84 ? 8.880 3.054 -18.481 1.00 41.91 84 SER A O 1
ATOM 655 N N . TRP A 1 85 ? 10.659 3.870 -19.586 1.00 49.16 85 TRP A N 1
ATOM 656 C CA . TRP A 1 85 ? 11.490 2.710 -19.289 1.00 49.16 85 TRP A CA 1
ATOM 657 C C . TRP A 1 85 ? 11.735 2.683 -17.782 1.00 49.16 85 TRP A C 1
ATOM 659 O O . TRP A 1 85 ? 11.974 3.727 -17.175 1.00 49.16 85 TRP A O 1
ATOM 669 N N . GLU A 1 86 ? 11.614 1.506 -17.177 1.00 56.03 86 GLU A N 1
ATOM 670 C CA . GLU A 1 86 ? 11.930 1.335 -15.764 1.00 56.03 86 GLU A CA 1
ATOM 671 C C . GLU A 1 86 ? 13.397 1.739 -15.549 1.00 56.03 86 GLU A C 1
ATOM 673 O O . GLU A 1 86 ? 14.273 1.336 -16.320 1.00 56.03 86 GLU A O 1
ATOM 678 N N . GLU A 1 87 ? 13.656 2.614 -14.574 1.00 59.53 87 GLU A N 1
ATOM 679 C CA . GLU A 1 87 ? 14.995 3.162 -14.361 1.00 59.53 87 GLU A CA 1
ATOM 680 C C . GLU A 1 87 ? 15.984 2.041 -14.032 1.00 59.53 87 GLU A C 1
ATOM 682 O O . GLU A 1 87 ? 15.718 1.182 -13.191 1.00 59.53 87 GLU A O 1
ATOM 687 N N . HIS A 1 88 ? 17.148 2.056 -14.685 1.00 62.28 88 HIS A N 1
ATOM 688 C CA . HIS A 1 88 ? 18.206 1.090 -14.424 1.00 62.28 88 HIS A CA 1
ATOM 689 C C . HIS A 1 88 ? 19.348 1.714 -13.626 1.00 62.28 88 HIS A C 1
ATOM 691 O O . HIS A 1 88 ? 19.769 2.841 -13.916 1.00 62.28 88 HIS A O 1
ATOM 697 N N . PRO A 1 89 ? 19.939 0.967 -12.677 1.00 67.88 89 PRO A N 1
ATOM 698 C CA . PRO A 1 89 ? 21.207 1.359 -12.099 1.00 67.88 89 PRO A CA 1
ATOM 699 C C . PRO A 1 89 ? 22.250 1.500 -13.198 1.00 67.88 89 PRO A C 1
ATOM 701 O O . PRO A 1 89 ? 22.376 0.641 -14.074 1.00 67.88 89 PRO A O 1
ATOM 704 N N . PHE A 1 90 ? 23.054 2.555 -13.114 1.00 70.88 90 PHE A N 1
ATOM 705 C CA . PHE A 1 90 ? 24.220 2.676 -13.974 1.00 70.88 90 PHE A CA 1
ATOM 706 C C . PHE A 1 90 ? 25.138 1.465 -13.794 1.00 70.88 90 PHE A C 1
ATOM 708 O O . PHE A 1 90 ? 25.439 1.055 -12.669 1.00 70.88 90 PHE A O 1
ATOM 715 N N . ILE A 1 91 ? 25.596 0.908 -14.913 1.00 77.75 91 ILE A N 1
ATOM 716 C CA . ILE A 1 91 ? 26.596 -0.154 -14.908 1.00 77.75 91 ILE A CA 1
ATOM 717 C C . ILE A 1 91 ? 27.930 0.482 -14.530 1.00 77.75 91 ILE A C 1
ATOM 719 O O . ILE A 1 91 ? 28.463 1.327 -15.248 1.00 77.75 91 ILE A O 1
ATOM 723 N N . HIS A 1 92 ? 28.468 0.070 -13.387 1.00 78.38 92 HIS A N 1
ATOM 724 C CA . HIS A 1 92 ? 29.743 0.575 -12.891 1.00 78.38 92 HIS A CA 1
ATOM 725 C C . HIS A 1 92 ? 30.894 -0.319 -13.362 1.00 78.38 92 HIS A C 1
ATOM 727 O O . HIS A 1 92 ? 30.779 -1.541 -13.272 1.00 78.38 92 HIS A O 1
ATOM 733 N N . PRO A 1 93 ? 32.034 0.250 -13.796 1.00 82.81 93 PRO A N 1
ATOM 734 C CA . PRO A 1 93 ? 33.168 -0.534 -14.293 1.00 82.81 93 PRO A CA 1
ATOM 735 C C . PRO A 1 93 ? 33.872 -1.342 -13.191 1.00 82.81 93 PRO A C 1
ATOM 737 O O . PRO A 1 93 ? 34.490 -2.364 -13.471 1.00 82.81 93 PRO A O 1
ATOM 740 N N . ASN A 1 94 ? 33.769 -0.902 -11.930 1.00 91.00 94 ASN A N 1
ATOM 741 C CA . ASN A 1 94 ? 34.441 -1.513 -10.784 1.00 91.00 94 ASN A CA 1
ATOM 742 C C . ASN A 1 94 ? 33.427 -2.112 -9.802 1.00 91.00 94 ASN A C 1
ATOM 744 O O . ASN A 1 94 ? 32.578 -1.386 -9.279 1.00 91.00 94 ASN A O 1
ATOM 748 N N . LEU A 1 95 ? 33.586 -3.395 -9.448 1.00 88.81 95 LEU A N 1
ATOM 749 C CA . LEU A 1 95 ? 32.716 -4.085 -8.480 1.00 88.81 95 LEU A CA 1
ATOM 750 C C . LEU A 1 95 ? 32.692 -3.384 -7.116 1.00 88.81 95 LEU A C 1
ATOM 752 O O . LEU A 1 95 ? 31.632 -3.210 -6.525 1.00 88.81 95 LEU A O 1
ATOM 756 N N . THR A 1 96 ? 33.844 -2.923 -6.626 1.00 90.56 96 THR A N 1
ATOM 757 C CA . THR A 1 96 ? 33.928 -2.201 -5.348 1.00 90.56 96 THR A CA 1
ATOM 758 C C . THR A 1 96 ? 33.099 -0.920 -5.366 1.00 90.56 96 THR A C 1
ATOM 760 O O . THR A 1 96 ? 32.435 -0.594 -4.383 1.00 90.56 96 THR A O 1
ATOM 763 N N . TYR A 1 97 ? 33.109 -0.197 -6.490 1.00 87.06 97 TYR A N 1
ATOM 764 C CA . TYR A 1 97 ? 32.301 1.008 -6.642 1.00 87.06 97 TYR A CA 1
ATOM 765 C C . TYR A 1 97 ? 30.814 0.660 -6.749 1.00 87.06 97 TYR A C 1
ATOM 767 O O . TYR A 1 97 ? 30.007 1.290 -6.073 1.00 87.06 97 TYR A O 1
ATOM 775 N N . ALA A 1 98 ? 30.464 -0.385 -7.509 1.00 85.38 98 ALA A N 1
ATOM 776 C CA . ALA A 1 98 ? 29.094 -0.886 -7.603 1.00 85.38 98 ALA A CA 1
ATOM 777 C C . ALA A 1 98 ? 28.530 -1.250 -6.219 1.00 85.38 98 ALA A C 1
ATOM 779 O O . ALA A 1 98 ? 27.467 -0.766 -5.843 1.00 85.38 98 ALA A O 1
ATOM 780 N N . MET A 1 99 ? 29.285 -2.014 -5.421 1.00 87.69 99 MET A N 1
ATOM 781 C CA . MET A 1 99 ? 28.898 -2.393 -4.059 1.00 87.69 99 MET A CA 1
ATOM 782 C C . MET A 1 99 ? 28.783 -1.180 -3.137 1.00 87.69 99 MET A C 1
ATOM 784 O O . MET A 1 99 ? 27.827 -1.077 -2.378 1.00 87.69 99 MET A O 1
ATOM 788 N N . LYS A 1 100 ? 29.720 -0.226 -3.211 1.00 88.19 100 LYS A N 1
ATOM 789 C CA . LYS A 1 100 ? 29.642 1.012 -2.423 1.00 88.19 100 LYS A CA 1
ATOM 790 C C . LYS A 1 100 ? 28.403 1.832 -2.787 1.00 88.19 100 LYS A C 1
ATOM 792 O O . LYS A 1 100 ? 27.740 2.351 -1.891 1.00 88.19 100 LYS A O 1
ATOM 797 N N . ASN A 1 101 ? 28.101 1.950 -4.078 1.00 86.38 101 ASN A N 1
ATOM 798 C CA . ASN A 1 101 ? 26.931 2.668 -4.566 1.00 86.38 101 ASN A CA 1
ATOM 799 C C . ASN A 1 101 ? 25.635 1.979 -4.116 1.00 86.38 101 ASN A C 1
ATOM 801 O O . ASN A 1 101 ? 24.764 2.632 -3.557 1.00 86.38 101 ASN A O 1
ATOM 805 N N . PHE A 1 102 ? 25.549 0.656 -4.275 1.00 86.19 102 PHE A N 1
ATOM 806 C CA . PHE A 1 102 ? 24.435 -0.157 -3.787 1.00 86.19 102 PHE A CA 1
ATOM 807 C C . PHE A 1 102 ? 24.203 0.033 -2.283 1.00 86.19 102 PHE A C 1
ATOM 809 O O . PHE A 1 102 ? 23.105 0.398 -1.869 1.00 86.19 102 PHE A O 1
ATOM 816 N N . THR A 1 103 ? 25.251 -0.125 -1.467 1.00 89.44 103 THR A N 1
ATOM 817 C CA . THR A 1 103 ? 25.161 0.046 -0.010 1.00 89.44 103 THR A CA 1
ATOM 818 C C . THR A 1 103 ? 24.715 1.454 0.368 1.00 89.44 103 THR A C 1
ATOM 820 O O . THR A 1 103 ? 23.906 1.609 1.278 1.00 89.44 103 THR A O 1
ATOM 823 N N . ARG A 1 104 ? 25.203 2.489 -0.327 1.00 88.38 104 ARG A N 1
ATOM 824 C CA . ARG A 1 104 ? 24.774 3.871 -0.086 1.00 88.38 104 ARG A CA 1
ATOM 825 C C . ARG A 1 104 ? 23.291 4.063 -0.403 1.00 88.38 104 ARG A C 1
ATOM 827 O O . ARG A 1 104 ? 22.576 4.586 0.444 1.00 88.38 104 ARG A O 1
ATOM 834 N N . SER A 1 105 ? 22.833 3.622 -1.575 1.00 86.38 105 SER A N 1
ATOM 835 C CA . SER A 1 105 ? 21.424 3.736 -1.968 1.00 86.38 105 SER A CA 1
ATOM 836 C C . SER A 1 105 ? 20.502 3.013 -0.987 1.00 86.38 105 SER A C 1
ATOM 838 O O . SER A 1 105 ? 19.484 3.564 -0.583 1.00 86.38 105 SER A O 1
ATOM 840 N N . TYR A 1 106 ? 20.878 1.812 -0.540 1.00 87.75 106 TYR A N 1
ATOM 841 C CA . TYR A 1 106 ? 20.090 1.061 0.439 1.00 87.75 106 TYR A CA 1
ATOM 842 C C . TYR A 1 106 ? 20.152 1.656 1.854 1.00 87.75 106 TYR A C 1
ATOM 844 O O . TYR A 1 106 ? 19.174 1.566 2.590 1.00 87.75 106 TYR A O 1
ATOM 852 N N . ALA A 1 107 ? 21.252 2.306 2.241 1.00 87.81 107 ALA A N 1
ATOM 853 C CA . ALA A 1 107 ? 21.326 3.039 3.506 1.00 87.81 107 ALA A CA 1
ATOM 854 C C . ALA A 1 107 ? 20.440 4.298 3.499 1.00 87.81 107 ALA A C 1
ATOM 856 O O . ALA A 1 107 ? 19.787 4.591 4.497 1.00 87.81 107 ALA A O 1
ATOM 857 N N . GLU A 1 108 ? 20.392 5.024 2.378 1.00 86.06 108 GLU A N 1
ATOM 858 C CA . GLU A 1 108 ? 19.496 6.174 2.189 1.00 86.06 108 GLU A CA 1
ATOM 859 C C . GLU A 1 108 ? 18.022 5.738 2.150 1.00 86.06 108 GLU A C 1
ATOM 861 O O . GLU A 1 108 ? 17.181 6.372 2.786 1.00 86.06 108 GLU A O 1
ATOM 866 N N . TRP A 1 109 ? 17.723 4.618 1.486 1.00 86.19 109 TRP A N 1
ATOM 867 C CA . TRP A 1 109 ? 16.399 3.988 1.480 1.00 86.19 109 TRP A CA 1
ATOM 868 C C . TRP A 1 109 ? 15.950 3.541 2.872 1.00 86.19 109 TRP A C 1
ATOM 870 O O . TRP A 1 109 ? 14.821 3.810 3.271 1.00 86.19 109 TRP A O 1
ATOM 880 N N . ALA A 1 110 ? 16.837 2.908 3.641 1.00 86.06 110 ALA A N 1
ATOM 881 C CA . ALA A 1 110 ? 16.539 2.431 4.988 1.00 86.06 110 ALA A CA 1
ATOM 882 C C . ALA A 1 110 ? 16.544 3.544 6.053 1.00 86.06 110 ALA A C 1
ATOM 884 O O . ALA A 1 110 ? 16.345 3.249 7.232 1.00 86.06 110 ALA A O 1
ATOM 885 N N . ASN A 1 111 ? 16.792 4.807 5.684 1.00 86.50 111 ASN A N 1
ATOM 886 C CA . ASN A 1 111 ? 16.874 5.914 6.630 1.00 86.50 111 ASN A CA 1
ATOM 887 C C . ASN A 1 111 ? 15.480 6.269 7.195 1.00 86.50 111 ASN A C 1
ATOM 889 O O . ASN A 1 111 ? 14.673 6.873 6.484 1.00 86.50 111 ASN A O 1
ATOM 893 N N . PRO A 1 112 ? 15.199 6.004 8.487 1.00 80.31 112 PRO A N 1
ATOM 894 C CA . PRO A 1 112 ? 13.881 6.259 9.070 1.00 80.31 112 PRO A CA 1
ATOM 895 C C . PRO A 1 112 ? 13.585 7.755 9.265 1.00 80.31 112 PRO A C 1
ATOM 897 O O . PRO A 1 112 ? 12.449 8.124 9.556 1.00 80.31 112 PRO A O 1
ATOM 900 N N . PHE A 1 113 ? 14.596 8.619 9.123 1.00 82.88 113 PHE A N 1
ATOM 901 C CA . PHE A 1 113 ? 14.477 10.067 9.290 1.00 82.88 113 PHE A CA 1
ATOM 902 C C . PHE A 1 113 ? 14.219 10.806 7.974 1.00 82.88 113 PHE A C 1
ATOM 904 O O . PHE A 1 113 ? 13.996 12.016 7.994 1.00 82.88 113 PHE A O 1
ATOM 911 N N . ASN A 1 114 ? 14.237 10.111 6.833 1.00 80.81 114 ASN A N 1
ATOM 912 C CA . ASN A 1 114 ? 13.820 10.700 5.569 1.00 80.81 114 ASN A CA 1
ATOM 913 C C . ASN A 1 114 ? 12.293 10.614 5.434 1.00 80.81 114 ASN A C 1
ATOM 915 O O . ASN A 1 114 ? 11.707 9.531 5.466 1.00 80.81 114 ASN A O 1
ATOM 919 N N . PHE A 1 115 ? 11.634 11.765 5.287 1.00 73.88 115 PHE A N 1
ATOM 920 C CA . PHE A 1 115 ? 10.174 11.829 5.208 1.00 73.88 115 PHE A CA 1
ATOM 921 C C . PHE A 1 115 ? 9.613 11.863 3.782 1.00 73.88 115 PHE A C 1
ATOM 923 O O . PHE A 1 115 ? 8.393 11.717 3.631 1.00 73.88 115 PHE A O 1
ATOM 930 N N . GLY A 1 116 ? 10.482 12.018 2.778 1.00 72.12 116 GLY A N 1
ATOM 931 C CA . GLY A 1 116 ? 10.130 12.017 1.360 1.00 72.12 116 GLY A CA 1
ATOM 932 C C . GLY A 1 116 ? 9.984 10.617 0.759 1.00 72.12 116 GLY A C 1
ATOM 933 O O . GLY A 1 116 ? 10.280 9.607 1.398 1.00 72.12 116 GLY A O 1
ATOM 934 N N . HIS A 1 117 ? 9.527 10.570 -0.492 1.00 72.00 117 HIS A N 1
ATOM 935 C CA . HIS A 1 117 ? 9.482 9.347 -1.288 1.00 72.00 117 HIS A CA 1
ATOM 936 C C . HIS A 1 117 ? 10.868 9.083 -1.880 1.00 72.00 117 HIS A C 1
ATOM 938 O O . HIS A 1 117 ? 11.294 9.788 -2.791 1.00 72.00 117 HIS A O 1
ATOM 944 N N . TYR A 1 118 ? 11.584 8.087 -1.360 1.00 75.19 118 TYR A N 1
ATOM 945 C CA . TYR A 1 118 ? 12.870 7.680 -1.923 1.00 75.19 118 TYR A CA 1
ATOM 946 C C . TYR A 1 118 ? 12.701 6.411 -2.755 1.00 75.19 118 TYR A C 1
ATOM 948 O O . TYR A 1 118 ? 12.557 5.312 -2.217 1.00 75.19 118 TYR A O 1
ATOM 956 N N . HIS A 1 119 ? 12.723 6.579 -4.073 1.00 78.81 119 HIS A N 1
ATOM 957 C CA . HIS A 1 119 ? 12.718 5.480 -5.029 1.00 78.81 119 HIS A CA 1
ATOM 958 C C . HIS A 1 119 ? 14.166 5.132 -5.350 1.00 78.81 119 HIS A C 1
ATOM 960 O O . HIS A 1 119 ? 14.904 5.939 -5.915 1.00 78.81 119 HIS A O 1
ATOM 966 N N . THR A 1 120 ? 14.607 3.944 -4.943 1.00 80.12 120 THR A N 1
ATOM 967 C CA . THR A 1 120 ? 15.970 3.515 -5.261 1.00 80.12 120 THR A CA 1
ATOM 968 C C . THR A 1 120 ? 16.066 3.202 -6.751 1.00 80.12 120 THR A C 1
ATOM 970 O O . THR A 1 120 ? 15.149 2.612 -7.312 1.00 80.12 120 THR A O 1
ATOM 973 N N . ARG A 1 121 ? 17.194 3.523 -7.395 1.00 76.56 121 ARG A N 1
ATOM 974 C CA . ARG A 1 121 ? 17.416 3.137 -8.803 1.00 76.56 121 ARG A CA 1
ATOM 975 C C . ARG A 1 121 ? 17.551 1.622 -9.005 1.00 76.56 121 ARG A C 1
ATOM 977 O O . ARG A 1 121 ? 17.507 1.167 -10.136 1.00 76.56 121 ARG A O 1
ATOM 984 N N . TYR A 1 122 ? 17.796 0.858 -7.937 1.00 80.69 122 TYR A N 1
ATOM 985 C CA . TYR A 1 122 ? 17.937 -0.602 -8.000 1.00 80.69 122 TYR A CA 1
ATOM 986 C C . TYR A 1 122 ? 16.583 -1.297 -7.975 1.00 80.69 122 TYR A C 1
ATOM 988 O O . TYR A 1 122 ? 16.328 -2.158 -8.806 1.00 80.69 122 TYR A O 1
ATOM 996 N N . ASP A 1 123 ? 15.729 -0.890 -7.042 1.00 83.56 123 ASP A N 1
ATOM 997 C CA . ASP A 1 123 ? 14.417 -1.473 -6.814 1.00 83.56 123 ASP A CA 1
ATOM 998 C C . ASP A 1 123 ? 13.441 -0.343 -6.454 1.00 83.56 123 ASP A C 1
ATOM 1000 O O . ASP A 1 123 ? 13.150 -0.123 -5.269 1.00 83.56 123 ASP A O 1
ATOM 1004 N N . PRO A 1 124 ? 12.959 0.427 -7.448 1.00 81.44 124 PRO A N 1
ATOM 1005 C CA . PRO A 1 124 ? 12.138 1.612 -7.201 1.00 81.44 124 PRO A CA 1
ATOM 1006 C C . PRO A 1 124 ? 10.808 1.251 -6.549 1.00 81.44 124 PRO A C 1
ATOM 1008 O O . PRO A 1 124 ? 10.318 2.002 -5.710 1.00 81.44 124 PRO A O 1
ATOM 1011 N N . HIS A 1 125 ? 10.271 0.065 -6.858 1.00 85.06 125 HIS A N 1
ATOM 1012 C CA . HIS A 1 125 ? 9.042 -0.444 -6.259 1.00 85.06 125 HIS A CA 1
ATOM 1013 C C . HIS A 1 125 ? 9.128 -0.510 -4.726 1.00 85.06 125 HIS A C 1
ATOM 1015 O O . HIS A 1 125 ? 8.143 -0.237 -4.065 1.00 85.06 125 HIS A O 1
ATOM 1021 N N . THR A 1 126 ? 10.300 -0.747 -4.124 1.00 89.00 126 THR A N 1
ATOM 1022 C CA . THR A 1 126 ? 10.449 -0.896 -2.660 1.00 89.00 126 THR A CA 1
ATOM 1023 C C . THR A 1 126 ? 10.281 0.395 -1.844 1.00 89.00 126 THR A C 1
ATOM 1025 O O . THR A 1 126 ? 10.435 0.368 -0.619 1.00 89.00 126 THR A O 1
ATOM 1028 N N . PHE A 1 127 ? 9.953 1.528 -2.474 1.00 85.50 127 PHE A N 1
ATOM 1029 C CA . PHE A 1 127 ? 9.778 2.827 -1.808 1.00 85.50 127 PHE A CA 1
ATOM 1030 C C . PHE A 1 127 ? 8.719 2.815 -0.691 1.00 85.50 127 PHE A C 1
ATOM 1032 O O . PHE A 1 127 ? 8.778 3.638 0.225 1.00 85.50 127 PHE A O 1
ATOM 1039 N N . THR A 1 128 ? 7.752 1.891 -0.741 1.00 86.88 128 THR A N 1
ATOM 1040 C CA . THR A 1 128 ? 6.694 1.797 0.277 1.00 86.88 128 THR A CA 1
ATOM 1041 C C . THR A 1 128 ? 7.205 1.257 1.610 1.00 86.88 128 THR A C 1
ATOM 1043 O O . THR A 1 128 ? 6.658 1.617 2.647 1.00 86.88 128 THR A O 1
ATOM 1046 N N . ILE A 1 129 ? 8.271 0.448 1.631 1.00 90.06 129 ILE A N 1
ATOM 1047 C CA . ILE A 1 129 ? 8.724 -0.261 2.842 1.00 90.06 129 ILE A CA 1
ATOM 1048 C C . ILE A 1 129 ? 9.110 0.708 3.976 1.00 90.06 129 ILE A C 1
ATOM 1050 O O . ILE A 1 129 ? 8.604 0.543 5.091 1.00 90.06 129 ILE A O 1
ATOM 1054 N N . PRO A 1 130 ? 9.930 1.756 3.747 1.00 88.94 130 PRO A N 1
ATOM 1055 C CA . PRO A 1 130 ? 10.204 2.758 4.779 1.00 88.94 130 PRO A CA 1
ATOM 1056 C C . PRO A 1 130 ? 8.939 3.482 5.265 1.00 88.94 130 PRO A C 1
ATOM 1058 O O . PRO A 1 130 ? 8.803 3.787 6.454 1.00 88.94 130 PRO A O 1
ATOM 1061 N N . MET A 1 131 ? 7.980 3.730 4.365 1.00 87.62 131 MET A N 1
ATOM 1062 C CA . MET A 1 131 ? 6.703 4.356 4.718 1.00 87.62 131 MET A CA 1
ATOM 1063 C C . MET A 1 131 ? 5.856 3.438 5.606 1.00 87.62 131 MET A C 1
ATOM 1065 O O . MET A 1 131 ? 5.293 3.904 6.598 1.00 87.62 131 MET A O 1
ATOM 1069 N N . GLU A 1 132 ? 5.807 2.143 5.292 1.00 90.44 132 GLU A N 1
ATOM 1070 C CA . GLU A 1 132 ? 5.094 1.123 6.064 1.00 90.44 132 GLU A CA 1
ATOM 1071 C C . GLU A 1 132 ? 5.690 0.943 7.464 1.00 90.44 132 GLU A C 1
ATOM 1073 O O . GLU A 1 132 ? 4.956 0.845 8.455 1.00 90.44 132 GLU A O 1
ATOM 1078 N N . PHE A 1 133 ? 7.021 0.965 7.570 1.00 90.31 133 PHE A N 1
ATOM 1079 C CA . PHE A 1 133 ? 7.715 0.935 8.854 1.00 90.31 133 PHE A CA 1
ATOM 1080 C C . PHE A 1 133 ? 7.335 2.145 9.717 1.00 90.31 133 PHE A C 1
ATOM 1082 O O . PHE A 1 133 ? 6.909 1.985 10.864 1.00 90.31 133 PHE A O 1
ATOM 1089 N N . ARG A 1 134 ? 7.385 3.357 9.149 1.00 90.12 134 ARG A N 1
ATOM 1090 C CA . ARG A 1 134 ? 6.975 4.588 9.843 1.00 90.12 134 ARG A CA 1
ATOM 1091 C C . ARG A 1 134 ? 5.503 4.554 10.257 1.00 90.12 134 ARG A C 1
ATOM 1093 O O . ARG A 1 134 ? 5.188 4.894 11.396 1.00 90.12 134 ARG A O 1
ATOM 1100 N N . GLY A 1 135 ? 4.608 4.135 9.363 1.00 92.19 135 GLY A N 1
ATOM 1101 C CA . GLY A 1 135 ? 3.181 3.996 9.661 1.00 92.19 135 GLY A CA 1
ATOM 1102 C C . GLY A 1 135 ? 2.940 3.042 10.832 1.00 92.19 135 GLY A C 1
ATOM 1103 O O . GLY A 1 135 ? 2.180 3.354 11.749 1.00 92.19 135 GLY A O 1
ATOM 1104 N N . SER A 1 136 ? 3.670 1.925 10.865 1.00 93.25 136 SER A N 1
ATOM 1105 C CA . SER A 1 136 ? 3.627 0.960 11.967 1.00 93.25 136 SER A CA 1
ATOM 1106 C C . SER A 1 136 ? 4.104 1.574 13.286 1.00 93.25 136 SER A C 1
ATOM 1108 O O . SER A 1 136 ? 3.428 1.433 14.305 1.00 93.25 136 SER A O 1
ATOM 1110 N N . MET A 1 137 ? 5.221 2.311 13.283 1.00 92.81 137 MET A N 1
ATOM 1111 C CA . MET A 1 137 ? 5.709 3.022 14.474 1.00 92.81 137 MET A CA 1
ATOM 1112 C C . MET A 1 137 ? 4.683 4.029 15.002 1.00 92.81 137 MET A C 1
ATOM 1114 O O . MET A 1 137 ? 4.460 4.094 16.209 1.00 92.81 137 MET A O 1
ATOM 1118 N N . VAL A 1 138 ? 4.022 4.779 14.114 1.00 94.12 138 VAL A N 1
ATOM 1119 C CA . VAL A 1 138 ? 2.961 5.723 14.496 1.00 94.12 138 VAL A CA 1
ATOM 1120 C C . VAL A 1 138 ? 1.805 5.001 15.182 1.00 94.12 138 VAL A C 1
ATOM 1122 O O . VAL A 1 138 ? 1.335 5.477 16.214 1.00 94.12 138 VAL A O 1
ATOM 1125 N N . ILE A 1 139 ? 1.385 3.834 14.681 1.00 95.75 139 ILE A N 1
ATOM 1126 C CA . ILE A 1 139 ? 0.363 3.014 15.347 1.00 95.75 139 ILE A CA 1
ATOM 1127 C C . ILE A 1 139 ? 0.828 2.593 16.746 1.00 95.75 139 ILE A C 1
ATOM 1129 O O . ILE A 1 139 ? 0.074 2.771 17.703 1.00 95.75 139 ILE A O 1
ATOM 1133 N N . TYR A 1 140 ? 2.050 2.069 16.891 1.00 94.38 140 TYR A N 1
ATOM 1134 C CA . TYR A 1 140 ? 2.575 1.636 18.193 1.00 94.38 140 TYR A CA 1
ATOM 1135 C C . TYR A 1 140 ? 2.648 2.784 19.201 1.00 94.38 140 TYR A C 1
ATOM 1137 O O . TYR A 1 140 ? 2.143 2.655 20.316 1.00 94.38 140 TYR A O 1
ATOM 1145 N N . ILE A 1 141 ? 3.220 3.921 18.801 1.00 95.69 141 ILE A N 1
ATOM 1146 C CA . ILE A 1 141 ? 3.340 5.112 19.650 1.00 95.69 141 ILE A CA 1
ATOM 1147 C C . ILE A 1 141 ? 1.955 5.632 20.030 1.00 95.69 141 ILE A C 1
ATOM 1149 O O . ILE A 1 141 ? 1.714 5.945 21.195 1.00 95.69 141 ILE A O 1
ATOM 1153 N N . PHE A 1 142 ? 1.025 5.691 19.076 1.00 96.25 142 PHE A N 1
ATOM 1154 C CA . PHE A 1 142 ? -0.338 6.130 19.341 1.00 96.25 142 PHE A CA 1
ATOM 1155 C C . PHE A 1 142 ? -1.051 5.202 20.328 1.00 96.25 142 PHE A C 1
ATOM 1157 O O . PHE A 1 142 ? -1.641 5.676 21.297 1.00 96.25 142 PHE A O 1
ATOM 1164 N N . LEU A 1 143 ? -0.995 3.883 20.124 1.00 95.00 143 LEU A N 1
ATOM 1165 C CA . LEU A 1 143 ? -1.649 2.916 21.009 1.00 95.00 143 LEU A CA 1
ATOM 1166 C C . LEU A 1 143 ? -1.044 2.927 22.415 1.00 95.00 143 LEU A C 1
ATOM 1168 O O . LEU A 1 143 ? -1.798 2.888 23.386 1.00 95.00 143 LEU A O 1
ATOM 1172 N N . LEU A 1 144 ? 0.282 3.040 22.528 1.00 95.31 144 LEU A N 1
ATOM 1173 C CA . LEU A 1 144 ? 0.975 3.144 23.811 1.00 95.31 144 LEU A CA 1
ATOM 1174 C C . LEU A 1 144 ? 0.639 4.462 24.523 1.00 95.31 144 LEU A C 1
ATOM 1176 O O . LEU A 1 144 ? 0.223 4.456 25.679 1.00 95.31 144 LEU A O 1
ATOM 1180 N N . GLY A 1 145 ? 0.740 5.592 23.820 1.00 95.75 145 GLY A N 1
ATOM 1181 C CA . GLY A 1 145 ? 0.442 6.919 24.368 1.00 95.75 145 GLY A CA 1
ATOM 1182 C C . GLY A 1 145 ? -1.029 7.108 24.745 1.00 95.75 145 GLY A C 1
ATOM 1183 O O . GLY A 1 145 ? -1.351 7.881 25.644 1.00 95.75 145 GLY A O 1
ATOM 1184 N N . THR A 1 146 ? -1.938 6.369 24.104 1.00 95.44 146 THR A N 1
ATOM 1185 C CA . THR A 1 146 ? -3.376 6.386 24.411 1.00 95.44 146 THR A CA 1
ATOM 1186 C C . THR A 1 146 ? -3.835 5.197 25.258 1.00 95.44 146 THR A C 1
ATOM 1188 O O . THR A 1 146 ? -5.039 5.038 25.466 1.00 95.44 146 THR A O 1
ATOM 1191 N N . ALA A 1 147 ? -2.918 4.380 25.794 1.00 93.38 147 ALA A N 1
ATOM 1192 C CA . ALA A 1 147 ? -3.256 3.162 26.536 1.00 93.38 147 ALA A CA 1
ATOM 1193 C C . ALA A 1 147 ? -4.123 3.432 27.780 1.00 93.38 147 ALA A C 1
ATOM 1195 O O . ALA A 1 147 ? -5.043 2.670 28.071 1.00 93.38 147 ALA A O 1
ATOM 1196 N N . ALA A 1 148 ? -3.881 4.546 28.478 1.00 94.00 148 ALA A N 1
ATOM 1197 C CA . ALA A 1 148 ? -4.660 4.965 29.648 1.00 94.00 148 ALA A CA 1
ATOM 1198 C C . ALA A 1 148 ? -5.952 5.734 29.293 1.00 94.00 148 ALA A C 1
ATOM 1200 O O . ALA A 1 148 ? -6.766 6.041 30.168 1.00 94.00 148 ALA A O 1
ATOM 1201 N N . ILE A 1 149 ? -6.163 6.075 28.017 1.00 93.94 149 ILE A N 1
ATOM 1202 C CA . ILE A 1 149 ? -7.320 6.852 27.569 1.00 93.94 149 ILE A CA 1
ATOM 1203 C C . ILE A 1 149 ? -8.503 5.912 27.339 1.00 93.94 149 ILE A C 1
ATOM 1205 O O . ILE A 1 149 ? -8.387 4.858 26.715 1.00 93.94 149 ILE A O 1
ATOM 1209 N N . LYS A 1 150 ? -9.697 6.322 27.788 1.00 90.62 150 LYS A N 1
ATOM 1210 C CA . LYS A 1 150 ? -10.928 5.573 27.499 1.00 90.62 150 LYS A CA 1
ATOM 1211 C C . LYS A 1 150 ? -11.071 5.375 25.994 1.00 90.62 150 LYS A C 1
ATOM 1213 O O . LYS A 1 150 ? -10.999 6.331 25.222 1.00 90.62 150 LYS A O 1
ATOM 1218 N N . ALA A 1 151 ? -11.413 4.155 25.603 1.00 88.62 151 ALA A N 1
ATOM 1219 C CA . ALA A 1 151 ? -11.499 3.734 24.214 1.00 88.62 151 ALA A CA 1
ATOM 1220 C C . ALA A 1 151 ? -12.304 4.734 23.337 1.00 88.62 151 ALA A C 1
ATOM 1222 O O . ALA A 1 151 ? -11.855 5.144 22.267 1.00 88.62 151 ALA A O 1
ATOM 1223 N N . LYS A 1 152 ? -13.464 5.226 23.806 1.00 91.56 152 LYS A N 1
ATOM 1224 C CA . LYS A 1 152 ? -14.273 6.230 23.075 1.00 91.56 152 LYS A CA 1
ATOM 1225 C C . LYS A 1 152 ? -13.477 7.481 22.672 1.00 91.56 152 LYS A C 1
ATOM 1227 O O . LYS A 1 152 ? -13.654 7.974 21.562 1.00 91.56 152 LYS A O 1
ATOM 1232 N N . TRP A 1 153 ? -12.621 7.984 23.558 1.00 93.81 153 TRP A N 1
ATOM 1233 C CA . TRP A 1 153 ? -11.771 9.145 23.292 1.00 93.81 153 TRP A CA 1
ATOM 1234 C C . TRP A 1 153 ? -10.598 8.787 22.389 1.00 93.81 153 TRP A C 1
ATOM 1236 O O . TRP A 1 153 ? -10.342 9.523 21.443 1.00 93.81 153 TRP A O 1
ATOM 1246 N N . ARG A 1 154 ? -9.966 7.627 22.602 1.00 94.06 154 ARG A N 1
ATOM 1247 C CA . ARG A 1 154 ? -8.915 7.111 21.714 1.00 94.06 154 ARG A CA 1
ATOM 1248 C C . ARG A 1 154 ? -9.382 7.049 20.258 1.00 94.06 154 ARG A C 1
ATOM 1250 O O . ARG A 1 154 ? -8.727 7.615 19.394 1.00 94.06 154 ARG A O 1
ATOM 1257 N N . THR A 1 155 ? -10.557 6.476 19.995 1.00 94.31 155 THR A N 1
ATOM 1258 C CA . THR A 1 155 ? -11.122 6.416 18.634 1.00 94.31 155 THR A CA 1
ATOM 1259 C C . THR A 1 155 ? -11.408 7.803 18.069 1.00 94.31 155 THR A C 1
ATOM 1261 O O . THR A 1 155 ? -11.126 8.047 16.906 1.00 94.31 155 THR A O 1
ATOM 1264 N N . ARG A 1 156 ? -11.937 8.743 18.870 1.00 95.94 156 ARG A N 1
ATOM 1265 C CA . ARG A 1 156 ? -12.181 10.122 18.404 1.00 95.94 156 ARG A CA 1
ATOM 1266 C C . ARG A 1 156 ? -10.888 10.826 18.002 1.00 95.94 156 ARG A C 1
ATOM 1268 O O . ARG A 1 156 ? -10.850 11.441 16.943 1.00 95.94 156 ARG A O 1
ATOM 1275 N N . ILE A 1 157 ? -9.849 10.707 18.828 1.00 96.31 157 ILE A N 1
ATOM 1276 C CA . ILE A 1 157 ? -8.527 11.271 18.542 1.00 96.31 157 ILE A CA 1
ATOM 1277 C C . ILE A 1 157 ? -7.943 10.606 17.292 1.00 96.31 157 ILE A C 1
ATOM 1279 O O . ILE A 1 157 ? -7.471 11.305 16.404 1.00 96.31 157 ILE A O 1
ATOM 1283 N N . GLY A 1 158 ? -8.036 9.278 17.182 1.00 96.31 158 GLY A N 1
ATOM 1284 C CA . GLY A 1 158 ? -7.560 8.543 16.012 1.00 96.31 158 GLY A CA 1
ATOM 1285 C C . GLY A 1 158 ? -8.294 8.939 14.727 1.00 96.31 158 GLY A C 1
ATOM 1286 O O . GLY A 1 158 ? -7.643 9.158 13.712 1.00 96.31 158 GLY A O 1
ATOM 1287 N N . CYS A 1 159 ? -9.622 9.108 14.761 1.00 96.94 159 CYS A N 1
ATOM 1288 C CA . CYS A 1 159 ? -10.400 9.593 13.615 1.00 96.94 159 CYS A CA 1
ATOM 1289 C C . CYS A 1 159 ? -9.979 11.005 13.204 1.00 96.94 159 CYS A C 1
ATOM 1291 O O . CYS A 1 159 ? -9.796 11.266 12.018 1.00 96.94 159 CYS A O 1
ATOM 1293 N N . PHE A 1 160 ? -9.824 11.907 14.178 1.00 97.44 160 PHE A N 1
ATOM 1294 C CA . PHE A 1 160 ? -9.354 13.264 13.918 1.00 97.44 160 PHE A CA 1
ATOM 1295 C C . PHE A 1 160 ? -7.963 13.250 13.282 1.00 97.44 160 PHE A C 1
ATOM 1297 O O . PHE A 1 160 ? -7.762 13.894 12.260 1.00 97.44 160 PHE A O 1
ATOM 1304 N N . LEU A 1 161 ? -7.030 12.476 13.841 1.00 97.12 161 LEU A N 1
ATOM 1305 C CA . LEU A 1 161 ? -5.663 12.397 13.342 1.00 97.12 161 LEU A CA 1
ATOM 1306 C C . LEU A 1 161 ? -5.602 11.759 11.950 1.00 97.12 161 LEU A C 1
ATOM 1308 O O . LEU A 1 161 ? -4.917 12.284 11.087 1.00 97.12 161 LEU A O 1
ATOM 1312 N N . SER A 1 162 ? -6.364 10.691 11.701 1.00 97.12 162 SER A N 1
ATOM 1313 C CA . SER A 1 162 ? -6.464 10.053 10.382 1.00 97.12 162 SER A CA 1
ATOM 1314 C C . SER A 1 162 ? -6.989 11.032 9.326 1.00 97.12 162 SER A C 1
ATOM 1316 O O . SER A 1 162 ? -6.370 11.186 8.275 1.00 97.12 162 SER A O 1
ATOM 1318 N N . ALA A 1 163 ? -8.072 11.758 9.626 1.00 96.81 163 ALA A N 1
ATOM 1319 C CA . ALA A 1 163 ? -8.616 12.767 8.722 1.00 96.81 163 ALA A CA 1
ATOM 1320 C C . ALA A 1 163 ? -7.634 13.929 8.513 1.00 96.81 163 ALA A C 1
ATOM 1322 O O . ALA A 1 163 ? -7.379 14.318 7.379 1.00 96.81 163 ALA A O 1
ATOM 1323 N N . TYR A 1 164 ? -7.045 14.454 9.588 1.00 96.69 164 TYR A N 1
ATOM 1324 C CA . TYR A 1 164 ? -6.056 15.529 9.523 1.00 96.69 164 TYR A CA 1
ATOM 1325 C C . TYR A 1 164 ? -4.840 15.138 8.675 1.00 96.69 164 TYR A C 1
ATOM 1327 O O . TYR A 1 164 ? -4.447 15.889 7.785 1.00 96.69 164 TYR A O 1
ATOM 1335 N N . SER A 1 165 ? -4.285 13.943 8.903 1.00 95.12 165 SER A N 1
ATOM 1336 C CA . SER A 1 165 ? -3.187 13.394 8.109 1.00 95.12 165 SER A CA 1
ATOM 1337 C C . SER A 1 165 ? -3.559 13.307 6.636 1.00 95.12 165 SER A C 1
ATOM 1339 O O . SER A 1 165 ? -2.775 13.733 5.795 1.00 95.12 165 SER A O 1
ATOM 1341 N N . LEU A 1 166 ? -4.763 12.830 6.316 1.00 95.62 166 LEU A N 1
ATOM 1342 C CA . LEU A 1 166 ? -5.226 12.772 4.936 1.00 95.62 166 LEU A CA 1
ATOM 1343 C C . LEU A 1 166 ? -5.297 14.175 4.317 1.00 95.62 166 LEU A C 1
ATOM 1345 O O . LEU A 1 166 ? -4.742 14.407 3.253 1.00 95.62 166 LEU A O 1
ATOM 1349 N N . PHE A 1 167 ? -5.918 15.141 4.996 1.00 94.31 167 PHE A N 1
ATOM 1350 C CA . PHE A 1 167 ? -6.064 16.495 4.457 1.00 94.31 167 PHE A CA 1
ATOM 1351 C C . PHE A 1 167 ? -4.729 17.205 4.222 1.00 94.31 167 PHE A C 1
ATOM 1353 O O . PHE A 1 167 ? -4.625 17.957 3.259 1.00 94.31 167 PHE A O 1
ATOM 1360 N N . ILE A 1 168 ? -3.712 16.961 5.054 1.00 92.56 168 ILE A N 1
ATOM 1361 C CA . ILE A 1 168 ? -2.393 17.600 4.934 1.00 92.56 168 ILE A CA 1
ATOM 1362 C C . ILE A 1 168 ? -1.417 16.835 4.015 1.00 92.56 168 ILE A C 1
ATOM 1364 O O . ILE A 1 168 ? -0.214 17.075 4.052 1.00 92.56 168 ILE A O 1
ATOM 1368 N N . GLY A 1 169 ? -1.908 15.898 3.195 1.00 89.69 169 GLY A N 1
ATOM 1369 C CA . GLY A 1 169 ? -1.088 15.173 2.213 1.00 89.69 169 GLY A CA 1
ATOM 1370 C C . GLY A 1 169 ? -0.418 13.898 2.742 1.00 89.69 169 GLY A C 1
ATOM 1371 O O . GLY A 1 169 ? 0.316 13.230 2.018 1.00 89.69 169 GLY A O 1
ATOM 1372 N N . ARG A 1 170 ? -0.669 13.509 3.998 1.00 91.44 170 ARG A N 1
ATOM 1373 C CA . ARG A 1 170 ? -0.118 12.302 4.648 1.00 91.44 170 ARG A CA 1
ATOM 1374 C C . ARG A 1 170 ? -1.088 11.126 4.543 1.00 91.44 170 ARG A C 1
ATOM 1376 O O . ARG A 1 170 ? -1.560 10.584 5.547 1.00 91.44 170 ARG A O 1
ATOM 1383 N N . TRP A 1 171 ? -1.387 10.744 3.304 1.00 92.62 171 TRP A N 1
ATOM 1384 C CA . TRP A 1 171 ? -2.268 9.620 2.967 1.00 92.62 171 TRP A CA 1
ATOM 1385 C C . TRP A 1 171 ? -1.796 8.291 3.586 1.00 92.62 171 TRP A C 1
ATOM 1387 O O . TRP A 1 171 ? -2.608 7.475 4.026 1.00 92.62 171 TRP A O 1
ATOM 1397 N N . ASP A 1 172 ? -0.479 8.108 3.695 1.00 91.88 172 ASP A N 1
ATOM 1398 C CA . ASP A 1 172 ? 0.158 6.950 4.311 1.00 91.88 172 ASP A CA 1
ATOM 1399 C C . ASP A 1 172 ? -0.231 6.825 5.790 1.00 91.88 172 ASP A C 1
ATOM 1401 O O . ASP A 1 172 ? -0.774 5.813 6.222 1.00 91.88 172 ASP A O 1
ATOM 1405 N N . MET A 1 173 ? -0.073 7.894 6.569 1.00 93.88 173 MET A N 1
ATOM 1406 C CA . MET A 1 173 ? -0.469 7.895 7.983 1.00 93.88 173 MET A CA 1
ATOM 1407 C C . MET A 1 173 ? -1.984 7.740 8.151 1.00 93.88 173 MET A C 1
ATOM 1409 O O . MET A 1 173 ? -2.447 7.045 9.059 1.00 93.88 173 MET A O 1
ATOM 1413 N N . ALA A 1 174 ? -2.763 8.354 7.258 1.00 96.06 174 ALA A N 1
ATOM 1414 C CA . ALA A 1 174 ? -4.216 8.278 7.291 1.00 96.06 174 ALA A CA 1
ATOM 1415 C C . ALA A 1 174 ? -4.735 6.844 7.130 1.00 96.06 174 ALA A C 1
ATOM 1417 O O . ALA A 1 174 ? -5.617 6.440 7.892 1.00 96.06 174 ALA A O 1
ATOM 1418 N N . THR A 1 175 ? -4.181 6.074 6.188 1.00 95.75 175 THR A N 1
ATOM 1419 C CA . THR A 1 175 ? -4.584 4.679 5.933 1.00 95.75 175 THR A CA 1
ATOM 1420 C C . THR A 1 175 ? -4.169 3.741 7.064 1.00 95.75 175 THR A C 1
ATOM 1422 O O . THR A 1 175 ? -4.978 2.911 7.481 1.00 95.75 175 THR A O 1
ATOM 1425 N N . PHE A 1 176 ? -2.975 3.920 7.641 1.00 96.19 176 PHE A N 1
ATOM 1426 C CA . PHE A 1 176 ? -2.522 3.164 8.816 1.00 96.19 176 PHE A CA 1
ATOM 1427 C C . PHE A 1 176 ? -3.424 3.408 10.036 1.00 96.19 176 PHE A C 1
ATOM 1429 O O . PHE A 1 176 ? -3.929 2.461 10.649 1.00 96.19 176 PHE A O 1
ATOM 1436 N N . LEU A 1 177 ? -3.701 4.676 10.361 1.00 97.12 177 LEU A N 1
ATOM 1437 C CA . LEU A 1 177 ? -4.641 5.031 11.429 1.00 97.12 177 LEU A CA 1
ATOM 1438 C C . LEU A 1 177 ? -6.063 4.546 11.110 1.00 97.12 177 LEU A C 1
ATOM 1440 O O . LEU A 1 177 ? -6.754 4.048 11.996 1.00 97.12 177 LEU A O 1
ATOM 1444 N N . GLY A 1 178 ? -6.488 4.624 9.848 1.00 96.81 178 GLY A N 1
ATOM 1445 C CA . GLY A 1 178 ? -7.767 4.095 9.376 1.00 96.81 178 GLY A CA 1
ATOM 1446 C C . GLY A 1 178 ? -7.906 2.596 9.643 1.00 96.81 178 GLY A C 1
ATOM 1447 O O . GLY A 1 178 ? -8.893 2.163 10.236 1.00 96.81 178 GLY A O 1
ATOM 1448 N N . GLY A 1 179 ? -6.892 1.803 9.292 1.00 95.94 179 GLY A N 1
ATOM 1449 C CA . GLY A 1 179 ? -6.844 0.369 9.584 1.00 95.94 179 GLY A CA 1
ATOM 1450 C C . GLY A 1 179 ? -6.895 0.066 11.085 1.00 95.94 179 GLY A C 1
ATOM 1451 O O . GLY A 1 179 ? -7.660 -0.801 11.516 1.00 95.94 179 GLY A O 1
ATOM 1452 N N . MET A 1 180 ? -6.158 0.828 11.899 1.00 95.81 180 MET A N 1
ATOM 1453 C CA . MET A 1 180 ? -6.209 0.719 13.362 1.00 95.81 180 MET A CA 1
ATOM 1454 C C . MET A 1 180 ? -7.620 0.993 13.908 1.00 95.81 180 MET A C 1
ATOM 1456 O O . MET A 1 180 ? -8.112 0.234 14.743 1.00 95.81 180 MET A O 1
ATOM 1460 N N . LEU A 1 181 ? -8.301 2.032 13.415 1.00 96.00 181 LEU A N 1
ATOM 1461 C CA . LEU A 1 181 ? -9.668 2.375 13.822 1.00 96.00 181 LEU A CA 1
ATOM 1462 C C . LEU A 1 181 ? -10.676 1.284 13.441 1.00 96.00 181 LEU A C 1
ATOM 1464 O O . LEU A 1 181 ? -11.572 0.973 14.229 1.00 96.00 181 LEU A O 1
ATOM 1468 N N . LEU A 1 182 ? -10.526 0.681 12.255 1.00 94.00 182 LEU A N 1
ATOM 1469 C CA . LEU A 1 182 ? -11.355 -0.450 11.830 1.00 94.00 182 LEU A CA 1
ATOM 1470 C C . LEU A 1 182 ? -11.153 -1.664 12.742 1.00 94.00 182 LEU A C 1
ATOM 1472 O O . LEU A 1 182 ? -12.136 -2.276 13.160 1.00 94.00 182 LEU A O 1
ATOM 1476 N N . SER A 1 183 ? -9.903 -1.968 13.098 1.00 92.12 183 SER A N 1
ATOM 1477 C CA . SER A 1 183 ? -9.567 -3.037 14.044 1.00 92.12 183 SER A CA 1
ATOM 1478 C C . SER A 1 183 ? -10.156 -2.773 15.434 1.00 92.12 183 SER A C 1
ATOM 1480 O O . SER A 1 183 ? -10.823 -3.631 16.009 1.00 92.12 183 SER A O 1
ATOM 1482 N N . GLU A 1 184 ? -10.013 -1.551 15.954 1.00 90.75 184 GLU A N 1
ATOM 1483 C CA . GLU A 1 184 ? -10.576 -1.176 17.251 1.00 90.75 184 GLU A CA 1
ATOM 1484 C C . GLU A 1 184 ? -12.109 -1.299 17.275 1.00 90.75 184 GLU A C 1
ATOM 1486 O O . GLU A 1 184 ? -12.689 -1.755 18.266 1.00 90.75 184 GLU A O 1
ATOM 1491 N N . HIS A 1 185 ? -12.776 -0.920 16.185 1.00 88.88 185 HIS A N 1
ATOM 1492 C CA . HIS A 1 185 ? -14.217 -1.092 16.046 1.00 88.88 185 HIS A CA 1
ATOM 1493 C C . HIS A 1 185 ? -14.620 -2.579 16.009 1.00 88.88 185 HIS A C 1
ATOM 1495 O O . HIS A 1 185 ? -15.655 -2.942 16.574 1.00 88.88 185 HIS A O 1
ATOM 1501 N N . ASP A 1 186 ? -13.835 -3.445 15.362 1.00 86.25 186 ASP A N 1
ATOM 1502 C CA . ASP A 1 186 ? -14.104 -4.890 15.300 1.00 86.25 186 ASP A CA 1
ATOM 1503 C C . ASP A 1 186 ? -13.927 -5.576 16.665 1.00 86.25 186 ASP A C 1
ATOM 1505 O O . ASP A 1 186 ? -14.781 -6.360 17.092 1.00 86.25 186 ASP A O 1
ATOM 1509 N N . VAL A 1 187 ? -12.874 -5.214 17.408 1.00 85.62 187 VAL A N 1
ATOM 1510 C CA . VAL A 1 187 ? -12.616 -5.732 18.763 1.00 85.62 187 VAL A CA 1
ATOM 1511 C C . VAL A 1 187 ? -13.755 -5.376 19.716 1.00 85.62 187 VAL A C 1
ATOM 1513 O O . VAL A 1 187 ? -14.234 -6.241 20.446 1.00 85.62 187 VAL A O 1
ATOM 1516 N N . ARG A 1 188 ? -14.243 -4.130 19.684 1.00 82.06 188 ARG A N 1
ATOM 1517 C CA . ARG A 1 188 ? -15.361 -3.702 20.545 1.00 82.06 188 ARG A CA 1
ATOM 1518 C C . ARG A 1 188 ? -16.656 -4.425 20.239 1.00 82.06 188 ARG A C 1
ATOM 1520 O O . ARG A 1 188 ? -17.360 -4.854 21.145 1.00 82.06 188 ARG A O 1
ATOM 1527 N N . ARG A 1 189 ? -16.952 -4.598 18.952 1.00 76.56 189 ARG A N 1
ATOM 1528 C CA . ARG A 1 189 ? -18.119 -5.375 18.545 1.00 76.56 189 ARG A CA 1
ATOM 1529 C C . ARG A 1 189 ? -18.026 -6.811 19.062 1.00 76.56 189 ARG A C 1
ATOM 1531 O O . ARG A 1 189 ? -19.028 -7.372 19.486 1.00 76.56 189 ARG A O 1
ATOM 1538 N N . SER A 1 190 ? -16.829 -7.390 19.032 1.00 71.75 190 SER A N 1
ATOM 1539 C CA . SER A 1 190 ? -16.587 -8.745 19.527 1.00 71.75 190 SER A CA 1
ATOM 1540 C C . SER A 1 190 ? -16.692 -8.844 21.054 1.00 71.75 190 SER A C 1
ATOM 1542 O O . SER A 1 190 ? -17.142 -9.871 21.547 1.00 71.75 190 SER A O 1
ATOM 1544 N N . SER A 1 191 ? -16.329 -7.794 21.803 1.00 68.50 191 SER A N 1
ATOM 1545 C CA . SER A 1 191 ? -16.485 -7.757 23.266 1.00 68.50 191 SER A CA 1
ATOM 1546 C C . SER A 1 191 ? -17.928 -7.559 23.733 1.00 68.50 191 SER A C 1
ATOM 1548 O O . SER A 1 191 ? -18.269 -7.991 24.829 1.00 68.50 191 SER A O 1
ATOM 1550 N N . ASP A 1 192 ? -18.769 -6.926 22.912 1.00 66.62 192 ASP A N 1
ATOM 1551 C CA . ASP A 1 192 ? -20.194 -6.728 23.210 1.00 66.62 192 ASP A CA 1
ATOM 1552 C C . ASP A 1 192 ? -21.024 -8.016 22.989 1.00 66.62 192 ASP A C 1
ATOM 1554 O O . ASP A 1 192 ? -22.177 -8.099 23.417 1.00 66.62 192 ASP A O 1
ATOM 1558 N N . LEU A 1 193 ? -20.446 -9.039 22.342 1.00 59.97 193 LEU A N 1
ATOM 1559 C CA . LEU A 1 193 ? -21.072 -10.344 22.114 1.00 59.97 193 LEU A CA 1
ATOM 1560 C C . LEU A 1 193 ? -20.781 -11.317 23.277 1.00 59.97 193 LEU A C 1
ATOM 1562 O O . LEU A 1 193 ? -19.659 -11.361 23.783 1.00 59.97 193 LEU A O 1
ATOM 1566 N N . PRO A 1 194 ? -21.752 -12.154 23.696 1.00 53.25 194 PRO A N 1
ATOM 1567 C CA . PRO A 1 194 ? -21.535 -13.128 24.764 1.00 53.25 194 PRO A CA 1
ATOM 1568 C C . PRO A 1 194 ? -20.426 -14.139 24.397 1.00 53.25 194 PRO A C 1
ATOM 1570 O O . PRO A 1 194 ? -20.329 -14.553 23.237 1.00 53.25 194 PRO A O 1
ATOM 1573 N N . PRO A 1 195 ? -19.626 -14.620 25.373 1.00 56.47 195 PRO A N 1
ATOM 1574 C CA . PRO A 1 195 ? -18.404 -15.406 25.138 1.00 56.47 195 PRO A CA 1
ATOM 1575 C C . PRO A 1 195 ? -18.609 -16.724 24.368 1.00 56.47 195 PRO A C 1
ATOM 1577 O O . PRO A 1 195 ? -17.655 -17.272 23.820 1.00 56.47 195 PRO A O 1
ATOM 1580 N N . SER A 1 196 ? -19.848 -17.214 24.250 1.00 45.28 196 SER A N 1
ATOM 1581 C CA . SER A 1 196 ? -20.204 -18.403 23.457 1.00 45.28 196 SER A CA 1
ATOM 1582 C C . SER A 1 196 ? -20.182 -18.166 21.930 1.00 45.28 196 SER A C 1
ATOM 1584 O O . SER A 1 196 ? -20.158 -19.115 21.149 1.00 45.28 196 SER A O 1
ATOM 1586 N N . ALA A 1 197 ? -20.125 -16.907 21.481 1.00 48.56 197 ALA A N 1
ATOM 1587 C CA . ALA A 1 197 ? -20.047 -16.516 20.070 1.00 48.56 197 ALA A CA 1
ATOM 1588 C C . ALA A 1 197 ? -18.599 -16.315 19.559 1.00 48.56 197 ALA A C 1
ATOM 1590 O O . ALA A 1 197 ? -18.386 -15.903 18.424 1.00 48.56 197 ALA A O 1
ATOM 1591 N N . THR A 1 198 ? -17.579 -16.619 20.361 1.00 43.06 198 THR A N 1
ATOM 1592 C CA . THR A 1 198 ? -16.166 -16.319 20.040 1.00 43.06 198 THR A CA 1
ATOM 1593 C C . THR A 1 198 ? -15.520 -17.261 19.013 1.00 43.06 198 THR A C 1
ATOM 1595 O O . THR A 1 198 ? -14.377 -17.058 18.612 1.00 43.06 198 THR A O 1
ATOM 1598 N N . GLY A 1 199 ? -16.247 -18.264 18.515 1.00 44.97 199 GLY A N 1
ATOM 1599 C CA . GLY A 1 199 ? -15.822 -19.065 17.364 1.00 44.97 199 GLY A CA 1
ATOM 1600 C C . GLY A 1 199 ? -16.258 -18.450 16.031 1.00 44.97 199 GLY A C 1
ATOM 1601 O O . GLY A 1 199 ? -17.193 -17.660 15.977 1.00 44.97 199 GLY A O 1
ATOM 1602 N N . VAL A 1 200 ? -15.674 -18.913 14.921 1.00 48.16 200 VAL A N 1
ATOM 1603 C CA . VAL A 1 200 ? -16.075 -18.624 13.518 1.00 48.16 200 VAL A CA 1
ATOM 1604 C C . VAL A 1 200 ? -17.607 -18.651 13.295 1.00 48.16 200 VAL A C 1
ATOM 1606 O O . VAL A 1 200 ? -18.130 -17.988 12.402 1.00 48.16 200 VAL A O 1
ATOM 1609 N N . LYS A 1 201 ? -18.350 -19.365 14.152 1.00 41.12 201 LYS A N 1
ATOM 1610 C CA . LYS A 1 201 ? -19.817 -19.432 14.180 1.00 41.12 201 LYS A CA 1
ATOM 1611 C C . LYS A 1 201 ? -20.526 -18.176 14.724 1.00 41.12 201 LYS A C 1
ATOM 1613 O O . LYS A 1 201 ? -21.634 -17.906 14.276 1.00 41.12 201 LYS A O 1
ATOM 1618 N N . GLY A 1 202 ? -19.930 -17.372 15.608 1.00 41.22 202 GLY A N 1
ATOM 1619 C CA . GLY A 1 202 ? -20.541 -16.118 16.078 1.00 41.22 202 GLY A CA 1
ATOM 1620 C C . GLY A 1 202 ? -20.346 -14.931 15.135 1.00 41.22 202 GLY A C 1
ATOM 1621 O O . GLY A 1 202 ? -21.218 -14.072 15.060 1.00 41.22 202 GLY A O 1
ATOM 1622 N N . ARG A 1 203 ? -19.306 -14.952 14.285 1.00 47.94 203 ARG A N 1
ATOM 1623 C CA . ARG A 1 203 ? -19.219 -14.055 13.111 1.00 47.94 203 ARG A CA 1
ATOM 1624 C C . ARG A 1 203 ? -20.363 -14.288 12.111 1.00 47.94 203 ARG A C 1
ATOM 1626 O O . ARG A 1 203 ? -20.738 -13.368 11.388 1.00 47.94 203 ARG A O 1
ATOM 1633 N N . ALA A 1 204 ? -20.923 -15.500 12.076 1.00 43.28 204 ALA A N 1
ATOM 1634 C CA . ALA A 1 204 ? -22.056 -15.868 11.225 1.00 43.28 204 ALA A CA 1
ATOM 1635 C C . ALA A 1 204 ? -23.432 -15.658 11.893 1.00 43.28 204 ALA A C 1
ATOM 1637 O O . ALA A 1 204 ? -24.419 -15.475 11.182 1.00 43.28 204 ALA A O 1
ATOM 1638 N N . GLY A 1 205 ? -23.502 -15.688 13.230 1.00 41.75 205 GLY A N 1
ATOM 1639 C CA . GLY A 1 205 ? -24.757 -15.689 13.993 1.00 41.75 205 GLY A CA 1
ATOM 1640 C C . GLY A 1 205 ? -25.453 -14.334 14.128 1.00 41.75 205 GLY A C 1
ATOM 1641 O O . GLY A 1 205 ? -26.666 -14.298 14.290 1.00 41.75 205 GLY A O 1
ATOM 1642 N N . ASP A 1 206 ? -24.725 -13.226 13.992 1.00 45.00 206 ASP A N 1
ATOM 1643 C CA . ASP A 1 206 ? -25.253 -11.879 14.259 1.00 45.00 206 ASP A CA 1
ATOM 1644 C C . ASP A 1 206 ? -25.549 -11.089 12.969 1.00 45.00 206 ASP A C 1
ATOM 1646 O O . ASP A 1 206 ? -25.301 -9.889 12.825 1.00 45.00 206 ASP A O 1
ATOM 1650 N N . PHE A 1 207 ? -26.024 -11.819 11.960 1.00 51.88 207 PHE A N 1
ATOM 1651 C CA . PHE A 1 207 ? -26.325 -11.308 10.629 1.00 51.88 207 PHE A CA 1
ATOM 1652 C C . PHE A 1 207 ? -27.837 -11.153 10.468 1.00 51.88 207 PHE A C 1
ATOM 1654 O O . PHE A 1 207 ? -28.453 -11.782 9.605 1.00 51.88 207 PHE A O 1
ATOM 1661 N N . GLN A 1 208 ? -28.456 -10.319 11.309 1.00 44.69 208 GLN A N 1
ATOM 1662 C CA . GLN A 1 208 ? -29.844 -9.915 11.102 1.00 44.69 208 GLN A CA 1
ATOM 1663 C C . GLN A 1 208 ? -29.896 -9.057 9.829 1.00 44.69 208 GLN A C 1
ATOM 1665 O O . GLN A 1 208 ? -29.625 -7.856 9.793 1.00 44.69 208 GLN A O 1
ATOM 1670 N N . ARG A 1 209 ? -30.104 -9.763 8.720 1.00 52.22 209 ARG A N 1
ATOM 1671 C CA . ARG A 1 209 ? -29.898 -9.321 7.350 1.00 52.22 209 ARG A CA 1
ATOM 1672 C C . ARG A 1 209 ? -31.051 -8.418 6.942 1.00 52.22 209 ARG A C 1
ATOM 1674 O O . ARG A 1 209 ? -32.020 -8.867 6.342 1.00 52.22 209 ARG A O 1
ATOM 1681 N N . THR A 1 210 ? -30.947 -7.130 7.247 1.00 57.38 210 THR A N 1
ATOM 1682 C CA . THR A 1 210 ? -31.827 -6.152 6.606 1.00 57.38 210 THR A CA 1
ATOM 1683 C C . THR A 1 210 ? -31.385 -6.017 5.144 1.00 57.38 210 THR A C 1
ATOM 1685 O O . THR A 1 210 ? -30.196 -5.870 4.836 1.00 57.38 210 THR A O 1
ATOM 1688 N N . THR A 1 211 ? -32.330 -6.101 4.209 1.00 61.81 211 THR A N 1
ATOM 1689 C CA . THR A 1 211 ? -32.071 -5.894 2.772 1.00 61.81 211 THR A CA 1
ATOM 1690 C C . THR A 1 211 ? -31.414 -4.534 2.520 1.00 61.81 211 THR A C 1
ATOM 1692 O O . THR A 1 211 ? -30.472 -4.436 1.731 1.00 61.81 211 THR A O 1
ATOM 1695 N N . LYS A 1 212 ? -31.811 -3.516 3.296 1.00 67.75 212 LYS A N 1
ATOM 1696 C CA . LYS A 1 212 ? -31.217 -2.171 3.303 1.00 67.75 212 LYS A CA 1
ATOM 1697 C C . LYS A 1 212 ? -29.718 -2.179 3.632 1.00 67.75 212 LYS A C 1
ATOM 1699 O O . LYS A 1 212 ? -28.943 -1.533 2.934 1.00 67.75 212 LYS A O 1
ATOM 1704 N N . GLY A 1 213 ? -29.282 -2.950 4.633 1.00 78.25 213 GLY A N 1
ATOM 1705 C CA . GLY A 1 213 ? -27.864 -3.051 5.005 1.00 78.25 213 GLY A CA 1
ATOM 1706 C C . GLY A 1 213 ? -26.998 -3.746 3.950 1.00 78.25 213 GLY A C 1
ATOM 1707 O O . GLY A 1 213 ? -25.817 -3.434 3.808 1.00 78.25 213 GLY A O 1
ATOM 1708 N N . THR A 1 214 ? -27.586 -4.656 3.166 1.00 82.44 214 THR A N 1
ATOM 1709 C CA . THR A 1 214 ? -26.877 -5.319 2.061 1.00 82.44 214 THR A CA 1
ATOM 1710 C C . THR A 1 214 ? -26.697 -4.370 0.875 1.00 82.44 214 THR A C 1
ATOM 1712 O O . THR A 1 214 ? -25.588 -4.265 0.357 1.00 82.44 214 THR A O 1
ATOM 1715 N N . ALA A 1 215 ? -27.749 -3.644 0.482 1.00 87.12 215 ALA A N 1
ATOM 1716 C CA . ALA A 1 215 ? -27.680 -2.666 -0.605 1.00 87.12 215 ALA A CA 1
ATOM 1717 C C . ALA A 1 215 ? -26.695 -1.528 -0.292 1.00 87.12 215 ALA A C 1
ATOM 1719 O O . ALA A 1 215 ? -25.841 -1.216 -1.118 1.00 87.12 215 ALA A O 1
ATOM 1720 N N . LEU A 1 216 ? -26.746 -0.976 0.928 1.00 90.19 216 LEU A N 1
ATOM 1721 C CA . LEU A 1 216 ? -25.828 0.080 1.362 1.00 90.19 216 LEU A CA 1
ATOM 1722 C C . LEU A 1 216 ? -24.364 -0.375 1.326 1.00 90.19 216 LEU A C 1
ATOM 1724 O O . LEU A 1 216 ? -23.492 0.392 0.929 1.00 90.19 216 LEU A O 1
ATOM 1728 N N . ARG A 1 217 ? -24.081 -1.630 1.695 1.00 88.62 217 ARG A N 1
ATOM 1729 C CA . ARG A 1 217 ? -22.722 -2.169 1.588 1.00 88.62 217 ARG A CA 1
ATOM 1730 C C . ARG A 1 217 ? -22.254 -2.232 0.141 1.00 88.62 217 ARG A C 1
ATOM 1732 O O . ARG A 1 217 ? -21.134 -1.821 -0.129 1.00 88.62 217 ARG A O 1
ATOM 1739 N N . TRP A 1 218 ? -23.054 -2.801 -0.758 1.00 92.19 218 TRP A N 1
ATOM 1740 C CA . TRP A 1 218 ? -22.647 -2.919 -2.159 1.00 92.19 218 TRP A CA 1
ATOM 1741 C C . TRP A 1 218 ? -22.466 -1.543 -2.794 1.00 92.19 218 TRP A C 1
ATOM 1743 O O . TRP A 1 218 ? -21.465 -1.339 -3.468 1.00 92.19 218 TRP A O 1
ATOM 1753 N N . ALA A 1 219 ? -23.338 -0.579 -2.485 1.00 94.38 219 ALA A N 1
ATOM 1754 C CA . ALA A 1 219 ? -23.140 0.818 -2.866 1.00 94.38 219 ALA A CA 1
ATOM 1755 C C . ALA A 1 219 ? -21.819 1.382 -2.313 1.00 94.38 219 ALA A C 1
ATOM 1757 O O . ALA A 1 219 ? -21.074 2.021 -3.047 1.00 94.38 219 ALA A O 1
ATOM 1758 N N . GLY A 1 220 ? -21.487 1.081 -1.053 1.00 95.50 220 GLY A N 1
ATOM 1759 C CA . GLY A 1 220 ? -20.202 1.440 -0.450 1.00 95.50 220 GLY A CA 1
ATOM 1760 C C . GLY A 1 220 ? -18.996 0.803 -1.148 1.00 95.50 220 GLY A C 1
ATOM 1761 O O . GLY A 1 220 ? -17.992 1.476 -1.334 1.00 95.50 220 GLY A O 1
ATOM 1762 N N . ILE A 1 221 ? -19.098 -0.455 -1.590 1.00 96.19 221 ILE A N 1
ATOM 1763 C CA . ILE A 1 221 ? -18.048 -1.130 -2.375 1.00 96.19 221 ILE A CA 1
ATOM 1764 C C . ILE A 1 221 ? -17.894 -0.466 -3.741 1.00 96.19 221 ILE A C 1
ATOM 1766 O O . ILE A 1 221 ? -16.772 -0.186 -4.140 1.00 96.19 221 ILE A O 1
ATOM 1770 N N . VAL A 1 222 ? -18.996 -0.189 -4.446 1.00 96.88 222 VAL A N 1
ATOM 1771 C CA . VAL A 1 222 ? -18.945 0.501 -5.744 1.00 96.88 222 VAL A CA 1
ATOM 1772 C C . VAL A 1 222 ? -18.323 1.885 -5.593 1.00 96.88 222 VAL A C 1
ATOM 1774 O O . VAL A 1 222 ? -17.444 2.237 -6.370 1.00 96.88 222 VAL A O 1
ATOM 1777 N N . LEU A 1 223 ? -18.712 2.641 -4.563 1.00 97.00 223 LEU A N 1
ATOM 1778 C CA . LEU A 1 223 ? -18.112 3.938 -4.265 1.00 97.00 223 LEU A CA 1
ATOM 1779 C C . LEU A 1 223 ? -16.617 3.811 -3.950 1.00 97.00 223 LEU A C 1
ATOM 1781 O O . LEU A 1 223 ? -15.819 4.586 -4.460 1.00 97.00 223 LEU A O 1
ATOM 1785 N N . ALA A 1 224 ? -16.223 2.830 -3.140 1.00 97.50 224 ALA A N 1
ATOM 1786 C CA . ALA A 1 224 ? -14.823 2.613 -2.802 1.00 97.50 224 ALA A CA 1
ATOM 1787 C C . ALA A 1 224 ? -13.980 2.251 -4.032 1.00 97.50 224 ALA A C 1
ATOM 1789 O O . ALA A 1 224 ? -12.907 2.814 -4.216 1.00 97.50 224 ALA A O 1
ATOM 1790 N N . LEU A 1 225 ? -14.485 1.361 -4.893 1.00 97.06 225 LEU A N 1
ATOM 1791 C CA . LEU A 1 225 ? -13.840 0.994 -6.155 1.00 97.06 225 LEU A CA 1
ATOM 1792 C C . LEU A 1 225 ? -13.768 2.176 -7.123 1.00 97.06 225 LEU A C 1
ATOM 1794 O O . LEU A 1 225 ? -12.767 2.325 -7.812 1.00 97.06 225 LEU A O 1
ATOM 1798 N N . TYR A 1 226 ? -14.794 3.028 -7.150 1.00 96.31 226 TYR A N 1
ATOM 1799 C CA . TYR A 1 226 ? -14.779 4.263 -7.923 1.00 96.31 226 TYR A CA 1
ATOM 1800 C C . TYR A 1 226 ? -13.657 5.200 -7.461 1.00 96.31 226 TYR A C 1
ATOM 1802 O O . TYR A 1 226 ? -12.877 5.653 -8.289 1.00 96.31 226 TYR A O 1
ATOM 1810 N N . LEU A 1 227 ? -13.517 5.424 -6.149 1.00 96.56 227 LEU A N 1
ATOM 1811 C CA . LEU A 1 227 ? -12.426 6.234 -5.595 1.00 96.56 227 LEU A CA 1
ATOM 1812 C C . LEU A 1 227 ? -11.040 5.613 -5.842 1.00 96.56 227 LEU A C 1
ATOM 1814 O O . LEU A 1 227 ? -10.106 6.337 -6.155 1.00 96.56 227 LEU A O 1
ATOM 1818 N N . LEU A 1 228 ? -10.925 4.285 -5.746 1.00 95.88 228 LEU A N 1
ATOM 1819 C CA . LEU A 1 228 ? -9.704 3.527 -6.063 1.00 95.88 228 LEU A CA 1
ATOM 1820 C C . LEU A 1 228 ? -9.361 3.506 -7.558 1.00 95.88 228 LEU A C 1
ATOM 1822 O O . LEU A 1 228 ? -8.275 3.085 -7.921 1.00 95.88 228 LEU A O 1
ATOM 1826 N N . SER A 1 229 ? -10.294 3.900 -8.424 1.00 94.38 229 SER A N 1
ATOM 1827 C CA . SER A 1 229 ? -10.070 3.997 -9.870 1.00 94.38 229 SER A CA 1
ATOM 1828 C C . SER A 1 229 ? -9.718 5.425 -10.298 1.00 94.38 229 SER A C 1
ATOM 1830 O O . SER A 1 229 ? -9.783 5.731 -11.489 1.00 94.38 229 SER A O 1
ATOM 1832 N N . TYR A 1 230 ? -9.422 6.316 -9.344 1.00 91.50 230 TYR A N 1
ATOM 1833 C CA . TYR A 1 230 ? -9.008 7.679 -9.648 1.00 91.50 230 TYR A CA 1
ATOM 1834 C C . TYR A 1 230 ? -7.702 7.646 -10.457 1.00 91.50 230 TYR A C 1
ATOM 1836 O O . TYR A 1 230 ? -6.759 6.986 -10.037 1.00 91.50 230 TYR A O 1
ATOM 1844 N N . PRO A 1 231 ? -7.619 8.330 -11.608 1.00 84.12 231 PRO A N 1
ATOM 1845 C CA . PRO A 1 231 ? -6.469 8.200 -12.493 1.00 84.12 231 PRO A CA 1
ATOM 1846 C C . PRO A 1 231 ? -5.231 8.923 -11.945 1.00 84.12 231 PRO A C 1
ATOM 1848 O O . PRO A 1 231 ? -5.321 10.067 -11.492 1.00 84.12 231 PRO A O 1
ATOM 1851 N N . ASP A 1 232 ? -4.067 8.284 -12.084 1.00 75.12 232 ASP A N 1
ATOM 1852 C CA . ASP A 1 232 ? -2.759 8.821 -11.671 1.00 75.12 232 ASP A CA 1
ATOM 1853 C C . ASP A 1 232 ? -2.430 10.165 -12.333 1.00 75.12 232 ASP A C 1
ATOM 1855 O O . ASP A 1 232 ? -1.773 11.020 -11.748 1.00 75.12 232 ASP A O 1
ATOM 1859 N N . SER A 1 233 ? -2.894 10.370 -13.570 1.00 72.25 233 SER A N 1
ATOM 1860 C CA . SER A 1 233 ? -2.698 11.610 -14.321 1.00 72.25 233 SER A CA 1
ATOM 1861 C C . SER A 1 233 ? -3.924 11.953 -15.169 1.00 72.25 233 SER A C 1
ATOM 1863 O O . SER A 1 233 ? -4.708 11.080 -15.543 1.00 72.25 233 SER A O 1
ATOM 1865 N N . GLY A 1 234 ? -4.123 13.244 -15.458 1.00 71.94 234 GLY A N 1
ATOM 1866 C CA . GLY A 1 234 ? -5.220 13.705 -16.318 1.00 71.94 234 GLY A CA 1
ATOM 1867 C C . GLY A 1 234 ? -6.624 13.522 -15.725 1.00 71.94 234 GLY A C 1
ATOM 1868 O O . GLY A 1 234 ? -7.606 13.433 -16.466 1.00 71.94 234 GLY A O 1
ATOM 1869 N N . ALA A 1 235 ? -6.750 13.471 -14.394 1.00 79.19 235 ALA A N 1
ATOM 1870 C CA . ALA A 1 235 ? -8.042 13.332 -13.718 1.00 79.19 235 ALA A CA 1
ATOM 1871 C C . ALA A 1 235 ? -9.036 14.444 -14.081 1.00 79.19 235 ALA A C 1
ATOM 1873 O O . ALA A 1 235 ? -10.222 14.177 -14.254 1.00 79.19 235 ALA A O 1
ATOM 1874 N N . GLU A 1 236 ? -8.537 15.663 -14.278 1.00 78.69 236 GLU A N 1
ATOM 1875 C CA . GLU A 1 236 ? -9.301 16.844 -14.696 1.00 78.69 236 GLU A CA 1
ATOM 1876 C C . GLU A 1 236 ? -9.943 16.719 -16.089 1.00 78.69 236 GLU A C 1
ATOM 1878 O O . GLU A 1 236 ? -10.946 17.371 -16.371 1.00 78.69 236 GLU A O 1
ATOM 1883 N N . TYR A 1 237 ? -9.420 15.829 -16.936 1.00 75.81 237 TYR A N 1
ATOM 1884 C CA . TYR A 1 237 ? -9.938 15.566 -18.282 1.00 75.81 237 TYR A CA 1
ATOM 1885 C C . TYR A 1 237 ? -10.698 14.251 -18.391 1.00 75.81 237 TYR A C 1
ATOM 1887 O O . TYR A 1 237 ? -11.311 13.975 -19.422 1.00 75.81 237 TYR A O 1
ATOM 1895 N N . THR A 1 238 ? -10.677 13.436 -17.339 1.00 79.69 238 THR A N 1
ATOM 1896 C CA . THR A 1 238 ? -11.309 12.122 -17.351 1.00 79.69 238 THR A CA 1
ATOM 1897 C C . THR A 1 238 ? -12.774 12.256 -16.924 1.00 79.69 238 THR A C 1
ATOM 1899 O O . THR A 1 238 ? -13.046 12.658 -15.785 1.00 79.69 238 THR A O 1
ATOM 1902 N N . PRO A 1 239 ? -13.750 11.914 -17.791 1.00 83.81 239 PRO A N 1
ATOM 1903 C CA . PRO A 1 239 ? -15.163 11.954 -17.426 1.00 83.81 239 PRO A CA 1
ATOM 1904 C C . PRO A 1 239 ? -15.438 11.120 -16.168 1.00 83.81 239 PRO A C 1
ATOM 1906 O O . PRO A 1 239 ? -14.954 9.999 -16.036 1.00 83.81 239 PRO A O 1
ATOM 1909 N N . GLY A 1 240 ? -16.207 11.680 -15.232 1.00 87.88 240 GLY A N 1
ATOM 1910 C CA . GLY A 1 240 ? -16.418 11.117 -13.893 1.00 87.88 240 GLY A CA 1
ATOM 1911 C C . GLY A 1 240 ? -15.471 11.713 -12.849 1.00 87.88 240 GLY A C 1
ATOM 1912 O O . GLY A 1 240 ? -15.930 12.226 -11.831 1.00 87.88 240 GLY A O 1
ATOM 1913 N N . PHE A 1 241 ? -14.170 11.767 -13.131 1.00 88.38 241 PHE A N 1
ATOM 1914 C CA . PHE A 1 241 ? -13.159 12.227 -12.169 1.00 88.38 241 PHE A CA 1
ATOM 1915 C C . PHE A 1 241 ? -12.870 13.729 -12.223 1.00 88.38 241 PHE A C 1
ATOM 1917 O O . PHE A 1 241 ? -12.417 14.283 -11.224 1.00 88.38 241 PHE A O 1
ATOM 1924 N N . ALA A 1 242 ? -13.220 14.398 -13.325 1.00 84.06 242 ALA A N 1
ATOM 1925 C CA . ALA A 1 242 ? -12.961 15.824 -13.530 1.00 84.06 242 ALA A CA 1
ATOM 1926 C C . ALA A 1 242 ? -13.507 16.731 -12.417 1.00 84.06 242 ALA A C 1
ATOM 1928 O O . ALA A 1 242 ? -12.899 17.736 -12.069 1.00 84.06 242 ALA A O 1
ATOM 1929 N N . TYR A 1 243 ? -14.652 16.384 -11.823 1.00 87.00 243 TYR A N 1
ATOM 1930 C CA . TYR A 1 243 ? -15.160 17.150 -10.687 1.00 87.00 243 TYR A CA 1
ATOM 1931 C C . TYR A 1 243 ? -14.388 16.830 -9.403 1.00 87.00 243 TYR A C 1
ATOM 1933 O O . TYR A 1 243 ? -14.031 17.741 -8.664 1.00 87.00 243 TYR A O 1
ATOM 1941 N N . LEU A 1 244 ? -14.069 15.554 -9.158 1.00 88.69 244 LEU A N 1
ATOM 1942 C CA . LEU A 1 244 ? -13.291 15.121 -7.991 1.00 88.69 244 LEU A CA 1
ATOM 1943 C C . LEU A 1 244 ? -11.895 15.759 -7.966 1.00 88.69 244 LEU A C 1
ATOM 1945 O O . LEU A 1 244 ? -11.412 16.101 -6.888 1.00 88.69 244 LEU A O 1
ATOM 1949 N N . SER A 1 245 ? -11.259 15.980 -9.117 1.00 85.88 245 SER A N 1
ATOM 1950 C CA . SER A 1 245 ? -9.927 16.595 -9.155 1.00 85.88 245 SER A CA 1
ATOM 1951 C C . SER A 1 245 ? -9.892 18.001 -8.544 1.00 85.88 245 SER A C 1
ATOM 1953 O O . SER A 1 245 ? -8.868 18.397 -7.999 1.00 85.88 245 SER A O 1
ATOM 1955 N N . THR A 1 246 ? -11.017 18.724 -8.529 1.00 87.19 246 THR A N 1
ATOM 1956 C CA . THR A 1 246 ? -11.100 20.072 -7.934 1.00 87.19 246 THR A CA 1
ATOM 1957 C C . THR A 1 246 ? -11.191 20.071 -6.402 1.00 87.19 246 THR A C 1
ATOM 1959 O O . THR A 1 246 ? -10.952 21.096 -5.770 1.00 87.19 246 THR A O 1
ATOM 1962 N N . TRP A 1 247 ? -11.511 18.925 -5.791 1.00 89.19 247 TRP A N 1
ATOM 1963 C CA . TRP A 1 247 ? -11.688 18.766 -4.338 1.00 89.19 247 TRP A CA 1
ATOM 1964 C C . TRP A 1 247 ? -10.461 18.164 -3.645 1.00 89.19 247 TRP A C 1
ATOM 1966 O O . TRP A 1 247 ? -10.492 17.905 -2.440 1.00 89.19 247 TRP A O 1
ATOM 1976 N N . VAL A 1 248 ? -9.379 17.937 -4.392 1.00 90.06 248 VAL A N 1
ATOM 1977 C CA . VAL A 1 248 ? -8.105 17.493 -3.826 1.00 90.06 248 VAL A CA 1
ATOM 1978 C C . VAL A 1 248 ? -7.547 18.612 -2.933 1.00 90.06 248 VAL A C 1
ATOM 1980 O O . VAL A 1 248 ? -7.438 19.755 -3.385 1.00 90.06 248 VAL A O 1
ATOM 1983 N N . PRO A 1 249 ? -7.191 18.333 -1.665 1.00 90.62 249 PRO A N 1
ATOM 1984 C CA . PRO A 1 249 ? -6.608 19.347 -0.795 1.00 90.62 249 PRO A CA 1
ATOM 1985 C C . PRO A 1 249 ? -5.301 19.909 -1.365 1.00 90.62 249 PRO A C 1
ATOM 1987 O O . PRO A 1 249 ? -4.449 19.160 -1.832 1.00 90.62 249 PRO A O 1
ATOM 1990 N N . LYS A 1 250 ? -5.089 21.221 -1.213 1.00 87.50 250 LYS A N 1
ATOM 1991 C CA . LYS A 1 250 ? -3.898 21.946 -1.704 1.00 87.50 250 LYS A CA 1
ATOM 1992 C C . LYS A 1 250 ? -2.539 21.438 -1.194 1.00 87.50 250 LYS A C 1
ATOM 1994 O O . LYS A 1 250 ? -1.509 21.887 -1.670 1.00 87.50 250 LYS A O 1
ATOM 1999 N N . TYR A 1 251 ? -2.535 20.588 -0.168 1.00 87.44 251 TYR A N 1
ATOM 2000 C CA . TYR A 1 251 ? -1.320 20.024 0.428 1.00 87.44 251 TYR A CA 1
ATOM 2001 C C . TYR A 1 251 ? -0.768 18.832 -0.360 1.00 87.44 251 TYR A C 1
ATOM 2003 O O . TYR A 1 251 ? 0.355 18.403 -0.110 1.00 87.44 251 TYR A O 1
ATOM 2011 N N . TYR A 1 252 ? -1.556 18.279 -1.282 1.00 83.25 252 TYR A N 1
ATOM 2012 C CA . TYR A 1 252 ? -1.063 17.302 -2.240 1.00 83.25 252 TYR A CA 1
ATOM 2013 C C . TYR A 1 252 ? -0.328 18.028 -3.360 1.00 83.25 252 TYR A C 1
ATOM 2015 O O . TYR A 1 252 ? -0.798 19.054 -3.851 1.00 83.25 252 TYR A O 1
ATOM 2023 N N . THR A 1 253 ? 0.815 17.483 -3.775 1.00 74.94 253 THR A N 1
ATOM 2024 C CA . THR A 1 253 ? 1.533 18.009 -4.937 1.00 74.94 253 THR A CA 1
ATOM 2025 C C . THR A 1 253 ? 0.636 17.935 -6.177 1.00 74.94 253 THR A C 1
ATOM 2027 O O . THR A 1 253 ? -0.189 17.013 -6.279 1.00 74.94 253 THR A O 1
ATOM 2030 N N . PRO A 1 254 ? 0.792 18.860 -7.142 1.00 65.88 254 PRO A N 1
ATOM 2031 C CA . PRO A 1 254 ? 0.129 18.747 -8.435 1.00 65.88 254 PRO A CA 1
ATOM 2032 C C . PRO A 1 254 ? 0.343 17.340 -9.013 1.00 65.88 254 PRO A C 1
ATOM 2034 O O . PRO A 1 254 ? 1.430 16.783 -8.886 1.00 65.88 254 PRO A O 1
ATOM 2037 N N . LEU A 1 255 ? -0.706 16.748 -9.594 1.00 68.56 255 LEU A N 1
ATOM 2038 C CA . LEU A 1 255 ? -0.744 15.367 -10.116 1.00 68.56 255 LEU A CA 1
ATOM 2039 C C . LEU A 1 255 ? -0.785 14.228 -9.071 1.00 68.56 255 LEU A C 1
ATOM 2041 O O . LEU A 1 255 ? -1.050 13.094 -9.446 1.00 68.56 255 LEU A O 1
ATOM 2045 N N . SER A 1 256 ? -0.667 14.495 -7.767 1.00 76.81 256 SER A N 1
ATOM 2046 C CA . SER A 1 256 ? -0.753 13.456 -6.715 1.00 76.81 256 SER A CA 1
ATOM 2047 C C . SER A 1 256 ? -2.141 13.325 -6.077 1.00 76.81 256 SER A C 1
ATOM 2049 O O . SER A 1 256 ? -2.286 12.818 -4.964 1.00 76.81 256 SER A O 1
ATOM 2051 N N . GLY A 1 257 ? -3.191 13.782 -6.767 1.00 83.38 257 GLY A N 1
ATOM 2052 C CA . GLY A 1 257 ? -4.571 13.716 -6.267 1.00 83.38 257 GLY A CA 1
ATOM 2053 C C . GLY A 1 257 ? -5.098 12.291 -6.075 1.00 83.38 257 GLY A C 1
ATOM 2054 O O . GLY A 1 257 ? -5.976 12.070 -5.238 1.00 83.38 257 GLY A O 1
ATOM 2055 N N . TRP A 1 258 ? -4.522 11.320 -6.789 1.00 87.56 258 TRP A N 1
ATOM 2056 C CA . TRP A 1 258 ? -4.836 9.897 -6.654 1.00 87.56 258 TRP A CA 1
ATOM 2057 C C . TRP A 1 258 ? -4.623 9.404 -5.219 1.00 87.56 258 TRP A C 1
ATOM 2059 O O . TRP A 1 258 ? -5.505 8.764 -4.654 1.00 87.56 258 TRP A O 1
ATOM 2069 N N . MET A 1 259 ? -3.546 9.838 -4.557 1.00 91.12 259 MET A N 1
ATOM 2070 C CA . MET A 1 259 ? -3.217 9.450 -3.181 1.00 91.12 259 MET A CA 1
ATOM 2071 C C . MET A 1 259 ? -4.331 9.774 -2.177 1.00 91.12 259 MET A C 1
ATOM 2073 O O . MET A 1 259 ? -4.531 9.047 -1.204 1.00 91.12 259 MET A O 1
ATOM 2077 N N . PHE A 1 260 ? -5.051 10.881 -2.383 1.00 94.44 260 PHE A N 1
ATOM 2078 C CA . PHE A 1 260 ? -6.148 11.297 -1.511 1.00 94.44 260 PHE A CA 1
ATOM 2079 C C . PHE A 1 260 ? -7.352 10.359 -1.654 1.00 94.44 260 PHE A C 1
ATOM 2081 O O . PHE A 1 260 ? -7.842 9.801 -0.666 1.00 94.44 260 PHE A O 1
ATOM 2088 N N . TYR A 1 261 ? -7.811 10.152 -2.889 1.00 95.06 261 TYR A N 1
ATOM 2089 C CA . TYR A 1 261 ? -9.002 9.352 -3.163 1.00 95.06 261 TYR A CA 1
ATOM 2090 C C . TYR A 1 261 ? -8.766 7.857 -2.990 1.00 95.06 261 TYR A C 1
ATOM 2092 O O . TYR A 1 261 ? -9.626 7.180 -2.425 1.00 95.06 261 TYR A O 1
ATOM 2100 N N . GLU A 1 262 ? -7.599 7.346 -3.374 1.00 95.38 262 GLU A N 1
ATOM 2101 C CA . GLU A 1 262 ? -7.249 5.944 -3.165 1.00 95.38 262 GLU A CA 1
ATOM 2102 C C . GLU A 1 262 ? -7.132 5.602 -1.683 1.00 95.38 262 GLU A C 1
ATOM 2104 O O . GLU A 1 262 ? -7.645 4.568 -1.258 1.00 95.38 262 GLU A O 1
ATOM 2109 N N . ALA A 1 263 ? -6.559 6.485 -0.858 1.00 95.75 263 ALA A N 1
ATOM 2110 C CA . ALA A 1 263 ? -6.520 6.284 0.588 1.00 95.75 263 ALA A CA 1
ATOM 2111 C C . ALA A 1 263 ? -7.930 6.211 1.196 1.00 95.75 263 ALA A C 1
ATOM 2113 O O . ALA A 1 263 ? -8.224 5.318 1.999 1.00 95.75 263 ALA A O 1
ATOM 2114 N N . MET A 1 264 ? -8.832 7.113 0.788 1.00 96.44 264 MET A N 1
ATOM 2115 C CA . MET A 1 264 ? -10.238 7.073 1.206 1.00 96.44 264 MET A CA 1
ATOM 2116 C C . MET A 1 264 ? -10.939 5.796 0.733 1.00 96.44 264 MET A C 1
ATOM 2118 O O . MET A 1 264 ? -11.624 5.132 1.518 1.00 96.44 264 MET A O 1
ATOM 2122 N N . GLY A 1 265 ? -10.760 5.451 -0.542 1.00 97.31 265 GLY A N 1
ATOM 2123 C CA . GLY A 1 265 ? -11.329 4.268 -1.172 1.00 97.31 265 GLY A CA 1
ATOM 2124 C C . GLY A 1 265 ? -10.849 2.984 -0.504 1.00 97.31 265 GLY A C 1
ATOM 2125 O O . GLY A 1 265 ? -11.670 2.132 -0.178 1.00 97.31 265 GLY A O 1
ATOM 2126 N N . ALA A 1 266 ? -9.558 2.871 -0.192 1.00 97.19 266 ALA A N 1
ATOM 2127 C CA . ALA A 1 266 ? -8.971 1.723 0.490 1.00 97.19 266 ALA A CA 1
ATOM 2128 C C . ALA A 1 266 ? -9.581 1.506 1.883 1.00 97.19 266 ALA A C 1
ATOM 2130 O O . ALA A 1 266 ? -10.069 0.412 2.183 1.00 97.19 266 ALA A O 1
ATOM 2131 N N . VAL A 1 267 ? -9.633 2.549 2.724 1.00 96.81 267 VAL A N 1
ATOM 2132 C CA . VAL A 1 267 ? -10.220 2.447 4.075 1.00 96.81 267 VAL A CA 1
ATOM 2133 C C . VAL A 1 267 ? -11.709 2.090 3.997 1.00 96.81 267 VAL A C 1
ATOM 2135 O O . VAL A 1 267 ? -12.179 1.209 4.725 1.00 96.81 267 VAL A O 1
ATOM 2138 N N . LEU A 1 268 ? -12.459 2.718 3.084 1.00 96.62 268 LEU A N 1
ATOM 2139 C CA . LEU A 1 268 ? -13.879 2.428 2.875 1.00 96.62 268 LEU A CA 1
ATOM 2140 C C . LEU A 1 268 ? -14.110 0.997 2.366 1.00 96.62 268 LEU A C 1
ATOM 2142 O O . LEU A 1 268 ? -15.027 0.315 2.840 1.00 96.62 268 LEU A O 1
ATOM 2146 N N . LEU A 1 269 ? -13.283 0.528 1.429 1.00 97.06 269 LEU A N 1
ATOM 2147 C CA . LEU A 1 269 ? -13.370 -0.811 0.858 1.00 97.06 269 LEU A CA 1
ATOM 2148 C C . LEU A 1 269 ? -13.162 -1.863 1.944 1.00 97.06 269 LEU A C 1
ATOM 2150 O O . LEU A 1 269 ? -14.000 -2.754 2.092 1.00 97.06 269 LEU A O 1
ATOM 2154 N N . VAL A 1 270 ? -12.105 -1.730 2.752 1.00 94.75 270 VAL A N 1
ATOM 2155 C CA . VAL A 1 270 ? -11.826 -2.649 3.865 1.00 94.75 270 VAL A CA 1
ATOM 2156 C C . VAL A 1 270 ? -12.985 -2.641 4.864 1.00 94.75 270 VAL A C 1
ATOM 2158 O O . VAL A 1 270 ? -13.483 -3.706 5.233 1.00 94.75 270 VAL A O 1
ATOM 2161 N N . ALA A 1 271 ? -13.508 -1.466 5.230 1.00 92.62 271 ALA A N 1
ATOM 2162 C CA . ALA A 1 271 ? -14.669 -1.354 6.116 1.00 92.62 271 ALA A CA 1
ATOM 2163 C C . ALA A 1 271 ? -15.914 -2.081 5.567 1.00 92.62 271 ALA A C 1
ATOM 2165 O O . ALA A 1 271 ? -16.685 -2.685 6.323 1.00 92.62 271 ALA A O 1
ATOM 2166 N N . CYS A 1 272 ? -16.123 -2.044 4.249 1.00 92.88 272 CYS A N 1
ATOM 2167 C CA . CYS A 1 272 ? -17.222 -2.742 3.590 1.00 92.88 272 CYS A CA 1
ATOM 2168 C C . CYS A 1 272 ? -16.985 -4.257 3.507 1.00 92.88 272 CYS A C 1
ATOM 2170 O O . CYS A 1 272 ? -17.915 -5.029 3.779 1.00 92.88 272 CYS A O 1
ATOM 2172 N N . ILE A 1 273 ? -15.758 -4.681 3.181 1.00 91.69 273 ILE A N 1
ATOM 2173 C CA . ILE A 1 273 ? -15.341 -6.087 3.104 1.00 91.69 273 ILE A CA 1
ATOM 2174 C C . ILE A 1 273 ? -15.493 -6.762 4.460 1.00 91.69 273 ILE A C 1
ATOM 2176 O O . ILE A 1 273 ? -16.146 -7.799 4.517 1.00 91.69 273 ILE A O 1
ATOM 2180 N N . LEU A 1 274 ? -14.990 -6.161 5.545 1.00 87.31 274 LEU A N 1
ATOM 2181 C CA . LEU A 1 274 ? -15.037 -6.735 6.900 1.00 87.31 274 LEU A CA 1
ATOM 2182 C C . LEU A 1 274 ? -16.454 -7.085 7.350 1.00 87.31 274 LEU A C 1
ATOM 2184 O O . LEU A 1 274 ? -16.674 -8.002 8.137 1.00 87.31 274 LEU A O 1
ATOM 2188 N N . ARG A 1 275 ? -17.451 -6.372 6.828 1.00 84.75 275 ARG A N 1
ATOM 2189 C CA . ARG A 1 275 ? -18.845 -6.634 7.167 1.00 84.75 275 ARG A CA 1
ATOM 2190 C C . ARG A 1 275 ? -19.486 -7.673 6.219 1.00 84.75 275 ARG A C 1
ATOM 2192 O O . ARG A 1 275 ? -20.586 -8.146 6.503 1.00 84.75 275 ARG A O 1
ATOM 2199 N N . SER A 1 276 ? -18.848 -8.036 5.101 1.00 87.12 276 SER A N 1
ATOM 2200 C CA . SER A 1 276 ? -19.354 -8.935 4.050 1.00 87.12 276 SER A CA 1
ATOM 2201 C C . SER A 1 276 ? -18.921 -10.395 4.219 1.00 87.12 276 SER A C 1
ATOM 2203 O O . SER A 1 276 ? -17.795 -10.741 3.871 1.00 87.12 276 SER A O 1
ATOM 2205 N N . PRO A 1 277 ? -19.819 -11.318 4.612 1.00 83.19 277 PRO A N 1
ATOM 2206 C CA . PRO A 1 277 ? -19.451 -12.720 4.814 1.00 83.19 277 PRO A CA 1
ATOM 2207 C C . PRO A 1 277 ? -19.116 -13.441 3.504 1.00 83.19 277 PRO A C 1
ATOM 2209 O O . PRO A 1 277 ? -18.479 -14.486 3.516 1.00 83.19 277 PRO A O 1
ATOM 2212 N N . VAL A 1 278 ? -19.572 -12.933 2.356 1.00 88.81 278 VAL A N 1
ATOM 2213 C CA . VAL A 1 278 ? -19.216 -13.506 1.050 1.00 88.81 278 VAL A CA 1
ATOM 2214 C C . VAL A 1 278 ? -17.774 -13.152 0.701 1.00 88.81 278 VAL A C 1
ATOM 2216 O O . VAL A 1 278 ? -16.997 -14.045 0.384 1.00 88.81 278 VAL A O 1
ATOM 2219 N N . LEU A 1 279 ? -17.407 -11.873 0.816 1.00 90.44 279 LEU A N 1
ATOM 2220 C CA . LEU A 1 279 ? -16.065 -11.405 0.464 1.00 90.44 279 LEU A CA 1
ATOM 2221 C C . LEU A 1 279 ? -15.021 -11.879 1.469 1.00 90.44 279 LEU A C 1
ATOM 2223 O O . LEU A 1 279 ? -13.960 -12.324 1.055 1.00 90.44 279 LEU A O 1
ATOM 2227 N N . VAL A 1 280 ? -15.344 -11.876 2.766 1.00 90.56 280 VAL A N 1
ATOM 2228 C CA . VAL A 1 280 ? -14.462 -12.445 3.794 1.00 90.56 280 VAL A CA 1
ATOM 2229 C C . VAL A 1 280 ? -14.200 -13.922 3.505 1.00 90.56 280 VAL A C 1
ATOM 2231 O O . VAL A 1 280 ? -13.046 -14.308 3.412 1.00 90.56 280 VAL A O 1
ATOM 2234 N N . ARG A 1 281 ? -15.230 -14.740 3.234 1.00 91.31 281 ARG A N 1
ATOM 2235 C CA . ARG A 1 281 ? -15.024 -16.162 2.884 1.00 91.31 281 ARG A CA 1
ATOM 2236 C C . ARG A 1 281 ? -14.189 -16.361 1.618 1.00 91.31 281 ARG A C 1
ATOM 2238 O O . ARG A 1 281 ? -13.432 -17.323 1.542 1.00 91.31 281 ARG A O 1
ATOM 2245 N N . LEU A 1 282 ? -14.338 -15.483 0.627 1.00 93.88 282 LEU A N 1
ATOM 2246 C CA . LEU A 1 282 ? -13.538 -15.529 -0.595 1.00 93.88 282 LEU A CA 1
ATOM 2247 C C . LEU A 1 282 ? -12.062 -15.202 -0.306 1.00 93.88 282 LEU A C 1
ATOM 2249 O O . LEU A 1 282 ? -11.180 -15.941 -0.740 1.00 93.88 282 LEU A O 1
ATOM 2253 N N . LEU A 1 283 ? -11.794 -14.139 0.456 1.00 93.38 283 LEU A N 1
ATOM 2254 C CA . LEU A 1 283 ? -10.445 -13.668 0.806 1.00 93.38 283 LEU A CA 1
ATOM 2255 C C . LEU A 1 283 ? -9.761 -14.520 1.894 1.00 93.38 283 LEU A C 1
ATOM 2257 O O . LEU A 1 283 ? -8.538 -14.569 1.978 1.00 93.38 283 LEU A O 1
ATOM 2261 N N . GLU A 1 284 ? -10.529 -15.239 2.708 1.00 94.31 284 GLU A N 1
ATOM 2262 C CA . GLU A 1 284 ? -10.033 -16.238 3.666 1.00 94.31 284 GLU A CA 1
ATOM 2263 C C . GLU A 1 284 ? -9.895 -17.637 3.038 1.00 94.31 284 GLU A C 1
ATOM 2265 O O . GLU A 1 284 ? -9.552 -18.603 3.721 1.00 94.31 284 GLU A O 1
ATOM 2270 N N . SER A 1 285 ? -10.138 -17.778 1.730 1.00 95.62 285 SER A N 1
ATOM 2271 C CA . SER A 1 285 ? -9.885 -19.040 1.035 1.00 95.62 285 SER A CA 1
ATOM 2272 C C . SER A 1 285 ? -8.382 -19.337 0.929 1.00 95.62 285 SER A C 1
ATOM 2274 O O . SER A 1 285 ? -7.524 -18.472 1.113 1.00 95.62 285 SER A O 1
ATOM 2276 N N . ARG A 1 286 ? -8.038 -20.596 0.634 1.00 96.19 286 ARG A N 1
ATOM 2277 C CA . ARG A 1 286 ? -6.647 -21.085 0.688 1.00 96.19 286 ARG A CA 1
ATOM 2278 C C . ARG A 1 286 ? -5.688 -20.291 -0.199 1.00 96.19 286 ARG A C 1
ATOM 2280 O O . ARG A 1 286 ? -4.549 -20.073 0.198 1.00 96.19 286 ARG A O 1
ATOM 2287 N N . LEU A 1 287 ? -6.139 -19.885 -1.387 1.00 95.00 287 LEU A N 1
ATOM 2288 C CA . LEU A 1 287 ? -5.279 -19.234 -2.371 1.00 95.00 287 LEU A CA 1
ATOM 2289 C C . LEU A 1 287 ? -4.902 -17.798 -1.954 1.00 95.00 287 LEU A C 1
ATOM 2291 O O . LEU A 1 287 ? -3.706 -17.549 -1.825 1.00 95.00 287 LEU A O 1
ATOM 2295 N N . PRO A 1 288 ? -5.839 -16.871 -1.662 1.00 95.50 288 PRO A N 1
ATOM 2296 C CA . PRO A 1 288 ? -5.481 -15.545 -1.156 1.00 95.50 288 PRO A CA 1
ATOM 2297 C C . PRO A 1 288 ? -4.701 -15.586 0.162 1.00 95.50 288 PRO A C 1
ATOM 2299 O O . PRO A 1 288 ? -3.802 -14.777 0.349 1.00 95.50 288 PRO A O 1
ATOM 2302 N N . GLN A 1 289 ? -4.977 -16.548 1.051 1.00 94.88 289 GLN A N 1
ATOM 2303 C CA . GLN A 1 289 ? -4.200 -16.723 2.286 1.00 94.88 289 GLN A CA 1
ATOM 2304 C C . GLN A 1 289 ? -2.757 -17.164 2.012 1.00 94.88 289 GLN A C 1
ATOM 2306 O O . GLN A 1 289 ? -1.828 -16.669 2.647 1.00 94.88 289 GLN A O 1
ATOM 2311 N N . TYR A 1 290 ? -2.545 -18.062 1.045 1.00 94.31 290 TYR A N 1
ATOM 2312 C CA . TYR A 1 290 ? -1.199 -18.415 0.596 1.00 94.31 290 TYR A CA 1
ATOM 2313 C C . TYR A 1 290 ? -0.482 -17.206 -0.012 1.00 94.31 290 TYR A C 1
ATOM 2315 O O . TYR A 1 290 ? 0.638 -16.904 0.394 1.00 94.31 290 TYR A O 1
ATOM 2323 N N . LEU A 1 291 ? -1.144 -16.480 -0.920 1.00 94.06 291 LEU A N 1
ATOM 2324 C CA . LEU A 1 291 ? -0.584 -15.278 -1.541 1.00 94.06 291 LEU A CA 1
ATOM 2325 C C . LEU A 1 291 ? -0.263 -14.198 -0.502 1.00 94.06 291 LEU A C 1
ATOM 2327 O O . LEU A 1 291 ? 0.798 -13.595 -0.577 1.00 94.06 291 LEU A O 1
ATOM 2331 N N . GLY A 1 292 ? -1.118 -14.008 0.504 1.00 93.31 292 GLY A N 1
ATOM 2332 C CA . GLY A 1 292 ? -0.872 -13.093 1.620 1.00 93.31 292 GLY A CA 1
ATOM 2333 C C . GLY A 1 292 ? 0.282 -13.530 2.526 1.00 93.31 292 GLY A C 1
ATOM 2334 O O . GLY A 1 292 ? 0.984 -12.684 3.065 1.00 93.31 292 GLY A O 1
ATOM 2335 N N . LYS A 1 293 ? 0.534 -14.837 2.669 1.00 92.62 293 LYS A N 1
ATOM 2336 C CA . LYS A 1 293 ? 1.676 -15.353 3.440 1.00 92.62 293 LYS A CA 1
ATOM 2337 C C . LYS A 1 293 ? 3.019 -15.066 2.763 1.00 92.62 293 LYS A C 1
ATOM 2339 O O . LYS A 1 293 ? 4.010 -14.849 3.459 1.00 92.62 293 LYS A O 1
ATOM 2344 N N . VAL A 1 294 ? 3.061 -15.116 1.433 1.00 95.19 294 VAL A N 1
ATOM 2345 C CA . VAL A 1 294 ? 4.291 -14.923 0.647 1.00 95.19 294 VAL A CA 1
ATOM 2346 C C . VAL A 1 294 ? 4.391 -13.536 0.007 1.00 95.19 294 VAL A C 1
ATOM 2348 O O . VAL A 1 294 ? 5.357 -13.274 -0.700 1.00 95.19 294 VAL A O 1
ATOM 2351 N N . SER A 1 295 ? 3.421 -12.647 0.236 1.00 94.00 295 SER A N 1
ATOM 2352 C CA . SER A 1 295 ? 3.294 -11.361 -0.463 1.00 94.00 295 SER A CA 1
ATOM 2353 C C . SER A 1 295 ? 4.505 -10.455 -0.270 1.00 94.00 295 SER A C 1
ATOM 2355 O O . SER A 1 295 ? 4.994 -9.900 -1.246 1.00 94.00 295 SER A O 1
ATOM 2357 N N . PHE A 1 296 ? 5.025 -10.346 0.954 1.00 92.50 296 PHE A N 1
ATOM 2358 C CA . PHE A 1 296 ? 6.211 -9.538 1.242 1.00 92.50 296 PHE A CA 1
ATOM 2359 C C . PHE A 1 296 ? 7.458 -10.089 0.536 1.00 92.50 296 PHE A C 1
ATOM 2361 O O . PHE A 1 296 ? 8.187 -9.349 -0.121 1.00 92.50 296 PHE A O 1
ATOM 2368 N N . SER A 1 297 ? 7.661 -11.409 0.579 1.00 95.00 297 SER A N 1
ATOM 2369 C CA . SER A 1 297 ? 8.757 -12.066 -0.141 1.00 95.00 297 SER A CA 1
ATOM 2370 C C . SER A 1 297 ? 8.607 -11.904 -1.658 1.00 95.00 297 SER A C 1
ATOM 2372 O O . SER A 1 297 ? 9.590 -11.712 -2.364 1.00 95.00 297 SER A O 1
ATOM 2374 N N . LEU A 1 298 ? 7.377 -11.984 -2.175 1.00 94.56 298 LEU A N 1
ATOM 2375 C CA . LEU A 1 298 ? 7.067 -11.785 -3.591 1.00 94.56 298 LEU A CA 1
ATOM 2376 C C . LEU A 1 298 ? 7.382 -10.354 -4.017 1.00 94.56 298 LEU A C 1
ATOM 2378 O O . LEU A 1 298 ? 8.022 -10.145 -5.046 1.00 94.56 298 LEU A O 1
ATOM 2382 N N . TYR A 1 299 ? 6.989 -9.391 -3.187 1.00 93.50 299 TYR A N 1
ATOM 2383 C CA . TYR A 1 299 ? 7.262 -7.981 -3.389 1.00 93.50 299 TYR A CA 1
ATOM 2384 C C . TYR A 1 299 ? 8.760 -7.703 -3.487 1.00 93.50 299 TYR A C 1
ATOM 2386 O O . TYR A 1 299 ? 9.174 -7.074 -4.444 1.00 93.50 299 TYR A O 1
ATOM 2394 N N . LEU A 1 300 ? 9.590 -8.258 -2.603 1.00 92.56 300 LEU A N 1
ATOM 2395 C CA . LEU A 1 300 ? 11.042 -8.052 -2.669 1.00 92.56 300 LEU A CA 1
ATOM 2396 C C . LEU A 1 300 ? 11.732 -8.787 -3.825 1.00 92.56 300 LEU A C 1
ATOM 2398 O O . LEU A 1 300 ? 12.723 -8.305 -4.360 1.00 92.56 300 LEU A O 1
ATOM 2402 N N . VAL A 1 301 ? 11.262 -9.984 -4.182 1.00 94.44 301 VAL A N 1
ATOM 2403 C CA . VAL A 1 301 ? 11.984 -10.867 -5.114 1.00 94.44 301 VAL A CA 1
ATOM 2404 C C . VAL A 1 301 ? 11.633 -10.589 -6.575 1.00 94.44 301 VAL A C 1
ATOM 2406 O O . VAL A 1 301 ? 12.481 -10.789 -7.447 1.00 94.44 301 VAL A O 1
ATOM 2409 N N . HIS A 1 302 ? 10.411 -10.138 -6.877 1.00 93.12 302 HIS A N 1
ATOM 2410 C CA . HIS A 1 302 ? 9.980 -9.999 -8.271 1.00 93.12 302 HIS A CA 1
ATOM 2411 C C . HIS A 1 302 ? 10.792 -8.953 -9.050 1.00 93.12 302 HIS A C 1
ATOM 2413 O O . HIS A 1 302 ? 11.176 -9.238 -10.183 1.00 93.12 302 HIS A O 1
ATOM 2419 N N . GLY A 1 303 ? 11.102 -7.799 -8.445 1.00 89.50 303 GLY A N 1
ATOM 2420 C CA . GLY A 1 303 ? 11.894 -6.740 -9.077 1.00 89.50 303 GLY A CA 1
ATOM 2421 C C . GLY A 1 303 ? 13.284 -7.221 -9.499 1.00 89.50 303 GLY A C 1
ATOM 2422 O O . GLY A 1 303 ? 13.575 -7.215 -10.695 1.00 89.50 303 GLY A O 1
ATOM 2423 N N . PRO A 1 304 ? 14.114 -7.765 -8.588 1.00 89.81 304 PRO A N 1
ATOM 2424 C CA . PRO A 1 304 ? 15.426 -8.300 -8.940 1.00 89.81 304 PRO A CA 1
ATOM 2425 C C . PRO A 1 304 ? 15.378 -9.401 -10.004 1.00 89.81 304 PRO A C 1
ATOM 2427 O O . PRO A 1 304 ? 16.254 -9.457 -10.867 1.00 89.81 304 PRO A O 1
ATOM 2430 N N . VAL A 1 305 ? 14.364 -10.276 -9.989 1.00 92.62 305 VAL A N 1
ATOM 2431 C CA . VAL A 1 305 ? 14.194 -11.317 -11.021 1.00 92.62 305 VAL A CA 1
ATOM 2432 C C . VAL A 1 305 ? 13.881 -10.701 -12.385 1.00 92.62 305 VAL A C 1
ATOM 2434 O O . VAL A 1 305 ? 14.460 -11.123 -13.389 1.00 92.62 305 VAL A O 1
ATOM 2437 N N . LEU A 1 306 ? 13.010 -9.690 -12.432 1.00 88.94 306 LEU A N 1
ATOM 2438 C CA . LEU A 1 306 ? 12.703 -8.952 -13.657 1.00 88.94 306 LEU A CA 1
ATOM 2439 C C . LEU A 1 306 ? 13.942 -8.210 -14.170 1.00 88.94 306 LEU A C 1
ATOM 2441 O O . LEU A 1 306 ? 14.313 -8.405 -15.328 1.00 88.94 306 LEU A O 1
ATOM 2445 N N . HIS A 1 307 ? 14.628 -7.466 -13.297 1.00 84.56 307 HIS A N 1
ATOM 2446 C CA . HIS A 1 307 ? 15.826 -6.680 -13.609 1.00 84.56 307 HIS A CA 1
ATOM 2447 C C . HIS A 1 307 ? 17.043 -7.517 -14.021 1.00 84.56 307 HIS A C 1
ATOM 2449 O O . HIS A 1 307 ? 17.892 -7.032 -14.766 1.00 84.56 307 HIS A O 1
ATOM 2455 N N . SER A 1 308 ? 17.126 -8.777 -13.591 1.00 86.81 308 SER A N 1
ATOM 2456 C CA . SER A 1 308 ? 18.209 -9.688 -13.973 1.00 86.81 308 SER A CA 1
ATOM 2457 C C . SER A 1 308 ? 17.792 -10.636 -15.099 1.00 86.81 308 SER A C 1
ATOM 2459 O O . SER A 1 308 ? 18.139 -10.444 -16.266 1.00 86.81 308 SER A O 1
ATOM 2461 N N . LEU A 1 309 ? 17.035 -11.678 -14.760 1.00 89.56 309 LEU A N 1
ATOM 2462 C CA . LEU A 1 309 ? 16.663 -12.740 -15.682 1.00 89.56 309 LEU A CA 1
ATOM 2463 C C . LEU A 1 309 ? 15.680 -12.252 -16.747 1.00 89.56 309 LEU A C 1
ATOM 2465 O O . LEU A 1 309 ? 15.798 -12.660 -17.901 1.00 89.56 309 LEU A O 1
ATOM 2469 N N . GLY A 1 310 ? 14.736 -11.381 -16.378 1.00 87.75 310 GLY A N 1
ATOM 2470 C CA . GLY A 1 310 ? 13.737 -10.839 -17.297 1.00 87.75 310 GLY A CA 1
ATOM 2471 C C . GLY A 1 310 ? 14.370 -10.106 -18.475 1.00 87.75 310 GLY A C 1
ATOM 2472 O O . GLY A 1 310 ? 14.171 -10.512 -19.621 1.00 87.75 310 GLY A O 1
ATOM 2473 N N . PHE A 1 311 ? 15.207 -9.101 -18.217 1.00 83.88 311 PHE A N 1
ATOM 2474 C CA . PHE A 1 311 ? 15.895 -8.368 -19.290 1.00 83.88 311 PHE A CA 1
ATOM 2475 C C . PHE A 1 311 ? 16.840 -9.243 -20.110 1.00 83.88 311 PHE A C 1
ATOM 2477 O O . PHE A 1 311 ? 17.032 -8.999 -21.300 1.00 83.88 311 PHE A O 1
ATOM 2484 N N . TRP A 1 312 ? 17.406 -10.290 -19.511 1.00 86.25 312 TRP A N 1
ATOM 2485 C CA . TRP A 1 312 ? 18.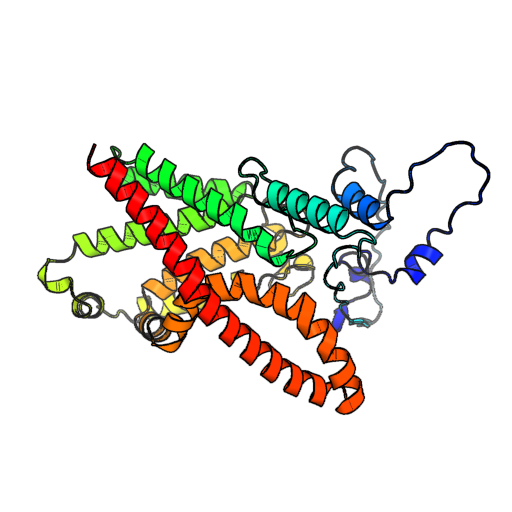238 -11.224 -20.254 1.00 86.25 312 TRP A CA 1
ATOM 2486 C C . TRP A 1 312 ? 17.415 -12.133 -21.184 1.00 86.25 312 TRP A C 1
ATOM 2488 O O . TRP A 1 312 ? 17.797 -12.340 -22.337 1.00 86.25 312 TRP A O 1
ATOM 2498 N N . ILE A 1 313 ? 16.286 -12.679 -20.729 1.00 90.19 313 ILE A N 1
ATOM 2499 C CA . ILE A 1 313 ? 15.536 -13.688 -21.491 1.00 90.19 313 ILE A CA 1
ATOM 2500 C C . ILE A 1 313 ? 14.514 -13.083 -22.468 1.00 90.19 313 ILE A C 1
ATOM 2502 O O . ILE A 1 313 ? 14.330 -13.633 -23.554 1.00 90.19 313 ILE A O 1
ATOM 2506 N N . MET A 1 314 ? 13.877 -11.951 -22.133 1.00 88.00 314 MET A N 1
ATOM 2507 C CA . MET A 1 314 ? 12.780 -11.380 -22.934 1.00 88.00 314 MET A CA 1
ATOM 2508 C C . MET A 1 314 ? 13.179 -11.030 -24.375 1.00 88.00 314 MET A C 1
ATOM 2510 O O . MET A 1 314 ? 12.459 -11.453 -25.280 1.00 88.00 314 MET A O 1
ATOM 2514 N N . PRO A 1 315 ? 14.314 -10.348 -24.647 1.00 87.50 315 PRO A N 1
ATOM 2515 C CA . PRO A 1 315 ? 14.704 -10.029 -26.022 1.00 87.50 315 PRO A CA 1
ATOM 2516 C C . PRO A 1 315 ? 14.890 -11.289 -26.875 1.00 87.50 315 PRO A C 1
ATOM 2518 O O . PRO A 1 315 ? 14.362 -11.383 -27.976 1.00 87.50 315 PRO A O 1
ATOM 2521 N N . ARG A 1 316 ? 15.528 -12.322 -26.309 1.00 91.19 316 ARG A N 1
ATOM 2522 C CA . ARG A 1 316 ? 15.760 -13.613 -26.982 1.00 91.19 316 ARG A CA 1
ATOM 2523 C C . ARG A 1 316 ? 14.456 -14.339 -27.301 1.00 91.19 316 ARG A C 1
ATOM 2525 O O . ARG A 1 316 ? 14.335 -14.977 -28.347 1.00 91.19 316 ARG A O 1
ATOM 2532 N N . LEU A 1 317 ? 13.482 -14.254 -26.397 1.00 89.94 317 LEU A N 1
ATOM 2533 C CA . LEU A 1 317 ? 12.152 -14.816 -26.606 1.00 89.94 317 LEU A CA 1
ATOM 2534 C C . LEU A 1 317 ? 11.370 -14.046 -27.673 1.00 89.94 317 LEU A C 1
ATOM 2536 O O . LEU A 1 317 ? 10.682 -14.677 -28.474 1.00 89.94 317 LEU A O 1
ATOM 2540 N N . PHE A 1 318 ? 11.495 -12.717 -27.724 1.00 91.06 318 PHE A N 1
ATOM 2541 C CA . PHE A 1 318 ? 10.889 -11.908 -28.784 1.00 91.06 318 PHE A CA 1
ATOM 2542 C C . PHE A 1 318 ? 11.497 -12.204 -30.153 1.00 91.06 318 PHE A C 1
ATOM 2544 O O . PHE A 1 318 ? 10.742 -12.335 -31.116 1.00 91.06 318 PHE A O 1
ATOM 2551 N N . ASP A 1 319 ? 12.816 -12.382 -30.227 1.00 92.06 319 ASP A N 1
ATOM 2552 C CA . ASP A 1 319 ? 13.508 -12.733 -31.470 1.00 92.06 319 ASP A CA 1
ATOM 2553 C C . ASP A 1 319 ? 13.119 -14.137 -31.961 1.00 92.06 319 ASP A C 1
ATOM 2555 O O . ASP A 1 319 ? 12.942 -14.355 -33.157 1.00 92.06 319 ASP A O 1
ATOM 2559 N N . SER A 1 320 ? 12.941 -15.091 -31.040 1.00 93.94 320 SER A N 1
ATOM 2560 C CA . SER A 1 320 ? 12.685 -16.498 -31.387 1.00 93.94 320 SER A CA 1
ATOM 2561 C C . SER A 1 320 ? 11.210 -16.815 -31.663 1.00 93.94 320 SER A C 1
ATOM 2563 O O . SER A 1 320 ? 10.908 -17.630 -32.530 1.00 93.94 320 SER A O 1
ATOM 2565 N N . PHE A 1 321 ? 10.279 -16.209 -30.917 1.00 91.19 321 PHE A N 1
ATOM 2566 C CA . PHE A 1 321 ? 8.850 -16.571 -30.926 1.00 91.19 321 PHE A CA 1
ATOM 2567 C C . PHE A 1 321 ? 7.922 -15.397 -31.276 1.00 91.19 321 PHE A C 1
ATOM 2569 O O . PHE A 1 321 ? 6.695 -15.515 -31.179 1.00 91.19 321 PHE A O 1
ATOM 2576 N N . GLY A 1 322 ? 8.486 -14.251 -31.665 1.00 87.31 322 GLY A N 1
ATOM 2577 C CA . GLY A 1 322 ? 7.749 -13.006 -31.855 1.00 87.31 322 GLY A CA 1
ATOM 2578 C C . GLY A 1 322 ? 7.264 -12.403 -30.532 1.00 87.31 322 GLY A C 1
ATOM 2579 O O . GLY A 1 322 ? 7.354 -13.011 -29.466 1.00 87.31 322 GLY A O 1
ATOM 2580 N N . LYS A 1 323 ? 6.705 -11.188 -30.588 1.00 82.25 323 LYS A N 1
ATOM 2581 C CA . LYS A 1 323 ? 6.281 -10.447 -29.384 1.00 82.25 323 LYS A CA 1
ATOM 2582 C C . LYS A 1 323 ? 5.273 -11.235 -28.544 1.00 82.25 323 LYS A C 1
ATOM 2584 O O . LYS A 1 323 ? 5.521 -11.480 -27.372 1.00 82.25 323 LYS A O 1
ATOM 2589 N N . THR A 1 324 ? 4.161 -11.674 -29.133 1.00 88.75 324 THR A N 1
ATOM 2590 C CA . THR A 1 324 ? 3.084 -12.362 -28.396 1.00 88.75 324 THR A CA 1
ATOM 2591 C C . THR A 1 324 ? 3.545 -13.686 -27.786 1.00 88.75 324 THR A C 1
ATOM 2593 O O . THR A 1 324 ? 3.273 -13.948 -26.616 1.00 88.75 324 THR A O 1
ATOM 2596 N N . GLY A 1 325 ? 4.267 -14.507 -28.559 1.00 87.62 325 GLY A N 1
ATOM 2597 C CA . GLY A 1 325 ? 4.794 -15.788 -28.086 1.00 87.62 325 GLY A CA 1
ATOM 2598 C C . GLY A 1 325 ? 5.852 -15.598 -27.004 1.00 87.62 325 GLY A C 1
ATOM 2599 O O . GLY A 1 325 ? 5.777 -16.230 -25.951 1.00 87.62 325 GLY A O 1
ATOM 2600 N N . GLY A 1 326 ? 6.780 -14.663 -27.217 1.00 90.19 326 GLY A N 1
ATOM 2601 C CA . GLY A 1 326 ? 7.806 -14.337 -26.238 1.00 90.19 326 GLY A CA 1
ATOM 2602 C C . GLY A 1 326 ? 7.239 -13.760 -24.941 1.00 90.19 326 GLY A C 1
ATOM 2603 O O . GLY A 1 326 ? 7.691 -14.156 -23.871 1.00 90.19 326 GLY A O 1
ATOM 2604 N N . TYR A 1 327 ? 6.192 -12.926 -25.005 1.00 89.56 327 TYR A N 1
ATOM 2605 C CA . TYR A 1 327 ? 5.482 -12.451 -23.812 1.00 89.56 327 TYR A CA 1
ATOM 2606 C C . TYR A 1 327 ? 4.808 -13.596 -23.057 1.00 89.56 327 TYR A C 1
ATOM 2608 O O . TYR A 1 327 ? 4.971 -13.691 -21.846 1.00 89.56 327 TYR A O 1
ATOM 2616 N N . ALA A 1 328 ? 4.071 -14.475 -23.743 1.00 93.31 328 ALA A N 1
ATOM 2617 C CA . ALA A 1 328 ? 3.365 -15.576 -23.089 1.00 93.31 328 ALA A CA 1
ATOM 2618 C C . ALA A 1 328 ? 4.337 -16.556 -22.411 1.00 93.31 328 ALA A C 1
ATOM 2620 O O . ALA A 1 328 ? 4.176 -16.880 -21.234 1.00 93.31 328 ALA A O 1
ATOM 2621 N N . ILE A 1 329 ? 5.376 -16.987 -23.134 1.00 94.25 329 ILE A N 1
ATOM 2622 C CA . ILE A 1 329 ? 6.411 -17.888 -22.608 1.00 94.25 329 ILE A CA 1
ATOM 2623 C C . ILE A 1 329 ? 7.169 -17.201 -21.474 1.00 94.25 329 ILE A C 1
ATOM 2625 O O . ILE A 1 329 ? 7.351 -17.775 -20.402 1.00 94.25 329 ILE A O 1
ATOM 2629 N N . GLY A 1 330 ? 7.576 -15.955 -21.702 1.00 93.12 330 GLY A N 1
ATOM 2630 C CA . GLY A 1 330 ? 8.314 -15.159 -20.743 1.00 93.12 330 GLY A CA 1
ATOM 2631 C C . GLY A 1 330 ? 7.560 -14.956 -19.436 1.00 93.12 330 GLY A C 1
ATOM 2632 O O . GLY A 1 330 ? 8.136 -15.138 -18.367 1.00 93.12 330 GLY A O 1
ATOM 2633 N N . TRP A 1 331 ? 6.264 -14.658 -19.516 1.00 92.81 331 TRP A N 1
ATOM 2634 C CA . TRP A 1 331 ? 5.404 -14.503 -18.350 1.00 92.81 331 TRP A CA 1
ATOM 2635 C C . TRP A 1 331 ? 5.325 -15.798 -17.541 1.00 92.81 331 TRP A C 1
ATOM 2637 O O . TRP A 1 331 ? 5.543 -15.767 -16.336 1.00 92.81 331 TRP A O 1
ATOM 2647 N N . VAL A 1 332 ? 5.106 -16.949 -18.188 1.00 95.50 332 VAL A N 1
ATOM 2648 C CA . VAL A 1 332 ? 5.053 -18.251 -17.497 1.00 95.50 332 VAL A CA 1
ATOM 2649 C C . VAL A 1 332 ? 6.388 -18.586 -16.827 1.00 95.50 332 VAL A C 1
ATOM 2651 O O . VAL A 1 332 ? 6.405 -18.981 -15.661 1.00 95.50 332 VAL A O 1
ATOM 2654 N N . VAL A 1 333 ? 7.505 -18.413 -17.541 1.00 95.31 333 VAL A N 1
ATOM 2655 C CA . VAL A 1 333 ? 8.846 -18.738 -17.033 1.00 95.31 333 VAL A CA 1
ATOM 2656 C C . VAL A 1 333 ? 9.22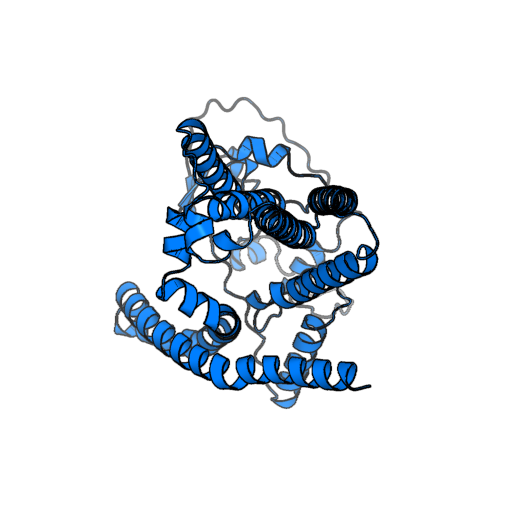9 -17.830 -15.867 1.00 95.31 333 VAL A C 1
ATOM 2658 O O . VAL A 1 333 ? 9.610 -18.329 -14.808 1.00 95.31 333 VAL A O 1
ATOM 2661 N N . LEU A 1 334 ? 9.105 -16.510 -16.029 1.00 95.12 334 LEU A N 1
ATOM 2662 C CA . LEU A 1 334 ? 9.456 -15.563 -14.974 1.00 95.12 334 LEU A CA 1
ATOM 2663 C C . LEU A 1 334 ? 8.542 -15.708 -13.764 1.00 95.12 334 LEU A C 1
ATOM 2665 O O . LEU A 1 334 ? 9.040 -15.723 -12.647 1.00 95.12 334 LEU A O 1
ATOM 2669 N N . LEU A 1 335 ? 7.234 -15.890 -13.962 1.00 94.75 335 LEU A N 1
ATOM 2670 C CA . LEU A 1 335 ? 6.305 -16.098 -12.856 1.00 94.75 335 LEU A CA 1
ATOM 2671 C C . LEU A 1 335 ? 6.670 -17.354 -12.057 1.00 94.75 335 LEU A C 1
ATOM 2673 O O . LEU A 1 335 ? 6.740 -17.297 -10.831 1.00 94.75 335 LEU A O 1
ATOM 2677 N N . ALA A 1 336 ? 6.957 -18.471 -12.733 1.00 96.25 336 ALA A N 1
ATOM 2678 C CA . ALA A 1 336 ? 7.354 -19.713 -12.072 1.00 96.25 336 ALA A CA 1
ATOM 2679 C C . ALA A 1 336 ? 8.651 -19.550 -11.263 1.00 96.25 336 ALA A C 1
ATOM 2681 O O . ALA A 1 336 ? 8.724 -19.992 -10.114 1.00 96.25 336 ALA A O 1
ATOM 2682 N N . ILE A 1 337 ? 9.657 -18.883 -11.837 1.00 96.44 337 ILE A N 1
ATOM 2683 C CA . ILE A 1 337 ? 10.942 -18.633 -11.173 1.00 96.44 337 ILE A CA 1
ATOM 2684 C C . ILE A 1 337 ? 10.767 -17.683 -9.989 1.00 96.44 337 ILE A C 1
ATOM 2686 O O . ILE A 1 337 ? 11.273 -17.969 -8.905 1.00 96.44 337 ILE A O 1
ATOM 2690 N N . THR A 1 338 ? 10.012 -16.598 -10.164 1.00 96.50 338 THR A N 1
ATOM 2691 C CA . THR A 1 338 ? 9.709 -15.652 -9.091 1.00 96.50 338 THR A CA 1
ATOM 2692 C C . THR A 1 338 ? 9.011 -16.365 -7.940 1.00 96.50 338 THR A C 1
ATOM 2694 O O . THR A 1 338 ? 9.515 -16.304 -6.827 1.00 96.50 338 THR A O 1
ATOM 2697 N N . PHE A 1 339 ? 7.938 -17.130 -8.178 1.00 95.88 339 PHE A N 1
ATOM 2698 C CA . PHE A 1 339 ? 7.253 -17.863 -7.104 1.00 95.88 339 PHE A CA 1
ATOM 2699 C C . PHE A 1 339 ? 8.148 -18.893 -6.406 1.00 95.88 339 PHE A C 1
ATOM 2701 O O . PHE A 1 339 ? 8.071 -19.042 -5.185 1.00 95.88 339 PHE A O 1
ATOM 2708 N N . TYR A 1 340 ? 9.016 -19.583 -7.150 1.00 96.56 340 TYR A N 1
ATOM 2709 C CA . TYR A 1 340 ? 9.984 -20.509 -6.566 1.00 96.56 340 TYR A CA 1
ATOM 2710 C C . TYR A 1 340 ? 10.962 -19.790 -5.623 1.00 96.56 340 TYR A C 1
ATOM 2712 O O . TYR A 1 340 ? 11.153 -20.209 -4.479 1.00 96.56 340 TYR A O 1
ATOM 2720 N N . LEU A 1 341 ? 11.549 -18.679 -6.072 1.00 96.81 341 LEU A N 1
ATOM 2721 C CA . LEU A 1 341 ? 12.477 -17.885 -5.265 1.00 96.81 341 LEU A CA 1
ATOM 2722 C C . LEU A 1 341 ? 11.776 -17.198 -4.088 1.00 96.81 341 LEU A C 1
ATOM 2724 O O . LEU A 1 341 ? 12.330 -17.151 -2.993 1.00 96.81 341 LEU A O 1
ATOM 2728 N N . THR A 1 342 ? 10.543 -16.739 -4.279 1.00 96.50 342 THR A N 1
ATOM 2729 C CA . THR A 1 342 ? 9.667 -16.192 -3.241 1.00 96.50 342 THR A CA 1
ATOM 2730 C C . THR A 1 342 ? 9.409 -17.203 -2.128 1.00 96.50 342 THR A C 1
ATOM 2732 O O . THR A 1 342 ? 9.547 -16.857 -0.958 1.00 96.50 342 THR A O 1
ATOM 2735 N N . ASP A 1 343 ? 9.076 -18.457 -2.449 1.00 95.25 343 ASP A N 1
ATOM 2736 C CA . ASP A 1 343 ? 8.846 -19.496 -1.435 1.00 95.25 343 ASP A CA 1
ATOM 2737 C C . ASP A 1 343 ? 10.133 -19.831 -0.660 1.00 95.25 343 ASP A C 1
ATOM 2739 O O . ASP A 1 343 ? 10.108 -19.994 0.565 1.00 95.25 343 ASP A O 1
ATOM 2743 N N . LEU A 1 344 ? 11.282 -19.860 -1.346 1.00 95.69 344 LEU A N 1
ATOM 2744 C CA . LEU A 1 344 ? 12.588 -20.018 -0.702 1.00 95.69 344 LEU A CA 1
ATOM 2745 C C . LEU A 1 344 ? 12.919 -18.848 0.230 1.00 95.69 344 LEU A C 1
ATOM 2747 O O . LEU A 1 344 ? 13.357 -19.078 1.362 1.00 95.69 344 LEU A O 1
ATOM 2751 N N . TRP A 1 345 ? 12.703 -17.616 -0.231 1.00 95.44 345 TRP A N 1
ATOM 2752 C CA . TRP A 1 345 ? 12.926 -16.398 0.544 1.00 95.44 345 TRP A CA 1
ATOM 2753 C C . TRP A 1 345 ? 12.026 -16.365 1.781 1.00 95.44 345 TRP A C 1
ATOM 2755 O O . TRP A 1 345 ? 12.516 -16.185 2.894 1.00 95.44 345 TRP A O 1
ATOM 2765 N N . ASN A 1 346 ? 10.734 -16.653 1.616 1.00 94.75 346 ASN A N 1
ATOM 2766 C CA . ASN A 1 346 ? 9.762 -16.687 2.706 1.00 94.75 346 ASN A CA 1
ATOM 2767 C C . ASN A 1 346 ? 10.175 -17.664 3.816 1.00 94.75 346 ASN A C 1
ATOM 2769 O O . ASN A 1 346 ? 10.167 -17.329 5.001 1.00 94.75 346 ASN A O 1
ATOM 2773 N N . LYS A 1 347 ? 10.574 -18.884 3.434 1.00 92.19 347 LYS A N 1
ATOM 2774 C CA . LYS A 1 347 ? 10.946 -19.939 4.387 1.00 92.19 347 LYS A CA 1
ATOM 2775 C C . LYS A 1 347 ? 12.261 -19.653 5.105 1.00 92.19 347 LYS A C 1
ATOM 2777 O O . LYS A 1 347 ? 12.371 -19.957 6.290 1.00 92.19 347 LYS A O 1
ATOM 2782 N N . LYS A 1 348 ? 13.264 -19.132 4.391 1.00 94.06 348 LYS A N 1
ATOM 2783 C CA . LYS A 1 348 ? 14.623 -18.972 4.930 1.00 94.06 348 LYS A CA 1
ATOM 2784 C C . LYS A 1 348 ? 14.853 -17.627 5.604 1.00 94.06 348 LYS A C 1
ATOM 2786 O O . LYS A 1 348 ? 15.530 -17.591 6.624 1.00 94.06 348 LYS A O 1
ATOM 2791 N N . ILE A 1 349 ? 14.329 -16.549 5.030 1.00 93.62 349 ILE A N 1
ATOM 2792 C CA . ILE A 1 349 ? 14.633 -15.179 5.448 1.00 93.62 349 ILE A CA 1
ATOM 2793 C C . ILE A 1 349 ? 13.474 -14.630 6.267 1.00 93.62 349 ILE A C 1
ATOM 2795 O O . ILE A 1 349 ? 13.654 -14.380 7.454 1.00 93.62 349 ILE A O 1
ATOM 2799 N N . ASP A 1 350 ? 12.269 -14.540 5.704 1.00 91.06 350 ASP A N 1
ATOM 2800 C CA . ASP A 1 350 ? 11.150 -13.902 6.413 1.00 91.06 350 ASP A CA 1
ATOM 2801 C C . ASP A 1 350 ? 10.758 -14.675 7.680 1.00 91.06 350 ASP A C 1
ATOM 2803 O O . ASP A 1 350 ? 10.609 -14.091 8.756 1.00 91.06 350 ASP A O 1
ATOM 2807 N N . GLY A 1 351 ? 10.675 -16.008 7.594 1.00 89.44 351 GLY A N 1
ATOM 2808 C CA . GLY A 1 351 ? 10.421 -16.860 8.758 1.00 89.44 351 GLY A CA 1
ATOM 2809 C C . GLY A 1 351 ? 11.493 -16.732 9.850 1.00 89.44 351 GLY A C 1
ATOM 2810 O O . GLY A 1 351 ? 11.182 -16.755 11.047 1.00 89.44 351 GLY A O 1
ATOM 2811 N N . TRP A 1 352 ? 12.755 -16.547 9.455 1.00 91.81 352 TRP A N 1
ATOM 2812 C CA . TRP A 1 352 ? 13.847 -16.301 10.395 1.00 91.81 352 TRP A CA 1
ATOM 2813 C C . TRP A 1 352 ? 13.734 -14.912 11.038 1.00 91.81 352 TRP A C 1
ATOM 2815 O O . TRP A 1 352 ? 13.802 -14.815 12.264 1.00 91.81 352 TRP A O 1
ATOM 2825 N N . SER A 1 353 ? 13.468 -13.864 10.255 1.00 88.31 353 SER A N 1
ATOM 2826 C CA . SER A 1 353 ? 13.320 -12.482 10.733 1.00 88.31 353 SER A CA 1
ATOM 2827 C C . SER A 1 353 ? 12.222 -12.346 11.793 1.00 88.31 353 SER A C 1
ATOM 2829 O O . SER A 1 353 ? 12.434 -11.721 12.832 1.00 88.31 353 SER A O 1
ATOM 2831 N N . VAL A 1 354 ? 11.079 -13.018 11.611 1.00 86.31 354 VAL A N 1
ATOM 2832 C CA . VAL A 1 354 ? 10.005 -13.064 12.625 1.00 86.31 354 VAL A CA 1
ATOM 2833 C C . VAL A 1 354 ? 10.484 -13.713 13.928 1.00 86.31 354 VAL A C 1
ATOM 2835 O O . VAL A 1 354 ? 10.094 -13.307 15.025 1.00 86.31 354 VAL A O 1
ATOM 2838 N N . THR A 1 355 ? 11.354 -14.719 13.831 1.00 90.94 355 THR A N 1
ATOM 2839 C CA . THR A 1 355 ? 11.907 -15.405 15.005 1.00 90.94 355 THR A CA 1
ATOM 2840 C C . THR A 1 355 ? 12.854 -14.500 15.792 1.00 90.94 355 THR A C 1
ATOM 2842 O O . THR A 1 355 ? 12.883 -14.586 17.018 1.00 90.94 355 THR A O 1
ATOM 2845 N N . VAL A 1 356 ? 13.595 -13.609 15.126 1.00 91.12 356 VAL A N 1
ATOM 2846 C CA . VAL A 1 356 ? 14.460 -12.623 15.795 1.00 91.12 356 VAL A CA 1
ATOM 2847 C C . VAL A 1 356 ? 13.635 -11.693 16.685 1.00 91.12 356 VAL A C 1
ATOM 2849 O O . VAL A 1 356 ? 13.957 -11.558 17.863 1.00 91.12 356 VAL A O 1
ATOM 2852 N N . GLY A 1 357 ? 12.531 -11.138 16.173 1.00 85.38 357 GLY A N 1
ATOM 2853 C CA . GLY A 1 357 ? 11.644 -10.269 16.959 1.00 85.38 357 GLY A CA 1
ATOM 2854 C C . GLY A 1 357 ? 11.110 -10.951 18.223 1.00 85.38 357 GLY A C 1
ATOM 2855 O O . GLY A 1 357 ? 11.208 -10.396 19.313 1.00 85.38 357 GLY A O 1
ATOM 2856 N N . ARG A 1 358 ? 10.657 -12.207 18.105 1.00 88.06 358 ARG A N 1
ATOM 2857 C CA . ARG A 1 358 ? 10.181 -13.000 19.256 1.00 88.06 358 ARG A CA 1
ATOM 2858 C C . ARG A 1 358 ? 11.264 -13.267 20.300 1.00 88.06 358 ARG A C 1
ATOM 2860 O O . ARG A 1 358 ? 10.963 -13.352 21.484 1.00 88.06 358 ARG A O 1
ATOM 2867 N N . ARG A 1 359 ? 12.520 -13.440 19.876 1.00 92.25 359 ARG A N 1
ATOM 2868 C CA . ARG A 1 359 ? 13.645 -13.629 20.807 1.00 92.25 359 ARG A CA 1
ATOM 2869 C C . ARG A 1 359 ? 13.919 -12.360 21.606 1.00 92.25 359 ARG A C 1
ATOM 2871 O O . ARG A 1 359 ? 14.167 -12.463 22.800 1.00 92.25 359 ARG A O 1
ATOM 2878 N N . VAL A 1 360 ? 13.852 -11.199 20.956 1.00 90.25 360 VAL A N 1
ATOM 2879 C CA . VAL A 1 360 ? 14.017 -9.897 21.618 1.00 90.25 360 VAL A CA 1
ATOM 2880 C C . VAL A 1 360 ? 12.870 -9.638 22.591 1.00 90.25 360 VAL A C 1
ATOM 2882 O O . VAL A 1 360 ? 13.124 -9.282 23.734 1.00 90.25 360 VAL A O 1
ATOM 2885 N N . GLU A 1 361 ? 11.624 -9.877 22.173 1.00 88.88 361 GLU A N 1
ATOM 2886 C CA . GLU A 1 361 ? 10.445 -9.766 23.043 1.00 88.88 361 GLU A CA 1
ATOM 2887 C C . GLU A 1 361 ? 10.584 -10.646 24.288 1.00 88.88 361 GLU A C 1
ATOM 2889 O O . GLU A 1 361 ? 10.423 -10.163 25.404 1.00 88.88 361 GLU A O 1
ATOM 2894 N N . LYS A 1 362 ? 10.952 -11.920 24.098 1.00 92.19 362 LYS A N 1
ATOM 2895 C CA . LYS A 1 362 ? 11.159 -12.854 25.203 1.00 92.19 362 LYS A CA 1
ATOM 2896 C C . LYS A 1 362 ? 12.232 -12.351 26.173 1.00 92.19 362 LYS A C 1
ATOM 2898 O O . LYS A 1 362 ? 11.978 -12.328 27.371 1.00 92.19 362 LYS A O 1
ATOM 2903 N N . ALA A 1 363 ? 13.379 -11.908 25.655 1.00 92.44 363 ALA A N 1
ATOM 2904 C CA . ALA A 1 363 ? 14.465 -11.377 26.476 1.00 92.44 363 ALA A CA 1
ATOM 2905 C C . ALA A 1 363 ? 14.033 -10.148 27.296 1.00 92.44 363 ALA A C 1
ATOM 2907 O O . ALA A 1 363 ? 14.364 -10.064 28.466 1.00 92.44 363 ALA A O 1
ATOM 2908 N N . LEU A 1 364 ? 13.243 -9.240 26.713 1.00 89.62 364 LEU A N 1
ATOM 2909 C CA . LEU A 1 364 ? 12.742 -8.042 27.402 1.00 89.62 364 LEU A CA 1
ATOM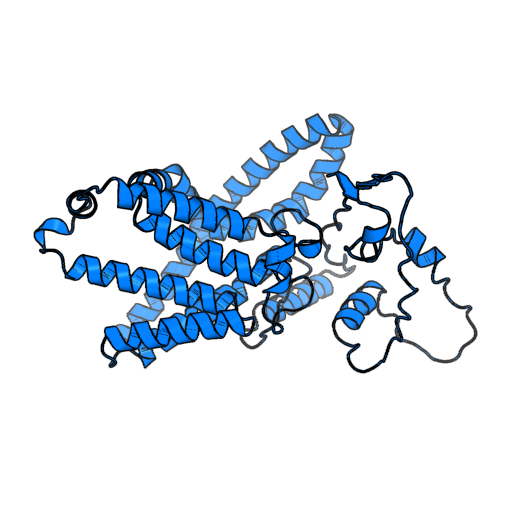 2910 C C . LEU A 1 364 ? 11.618 -8.318 28.412 1.00 89.62 364 LEU A C 1
ATOM 2912 O O . LEU A 1 364 ? 11.315 -7.448 29.218 1.00 89.62 364 LEU A O 1
ATOM 2916 N N . SER A 1 365 ? 10.948 -9.470 28.323 1.00 89.75 365 SER A N 1
ATOM 2917 C CA . SER A 1 365 ? 9.868 -9.862 29.243 1.00 89.75 365 SER A CA 1
ATOM 2918 C C . SER A 1 365 ? 10.336 -10.711 30.427 1.00 89.75 365 SER A C 1
ATOM 2920 O O . SER A 1 365 ? 9.576 -10.900 31.375 1.00 89.75 365 SER A O 1
ATOM 2922 N N . GLU A 1 366 ? 11.534 -11.291 30.321 1.00 78.38 366 GLU A N 1
ATOM 2923 C CA . GLU A 1 366 ? 12.143 -12.137 31.355 1.00 78.38 366 GLU A CA 1
ATOM 2924 C C . GLU A 1 366 ? 13.035 -11.334 32.327 1.00 78.38 366 GLU A C 1
ATOM 2926 O O . GLU A 1 366 ? 13.386 -11.871 33.378 1.00 78.38 366 GLU A O 1
ATOM 2931 N N . ASP A 1 367 ? 13.327 -10.068 32.005 1.00 50.88 367 ASP A N 1
ATOM 2932 C CA . ASP A 1 367 ? 13.920 -9.045 32.887 1.00 50.88 367 ASP A CA 1
ATOM 2933 C C . ASP A 1 367 ? 12.823 -8.179 33.536 1.00 50.88 367 ASP A C 1
ATOM 2935 O O . ASP A 1 367 ? 12.984 -7.804 34.725 1.00 50.88 367 ASP A O 1
#